Protein AF-A0A6A3N5E2-F1 (afdb_monomer)

Structure (mmCIF, N/CA/C/O backbone):
data_AF-A0A6A3N5E2-F1
#
_entry.id   AF-A0A6A3N5E2-F1
#
loop_
_atom_site.group_PDB
_atom_site.id
_atom_site.type_symbol
_atom_site.label_atom_id
_atom_site.label_alt_id
_atom_site.label_comp_id
_atom_site.label_asym_id
_atom_site.label_entity_id
_atom_site.label_seq_id
_atom_site.pdbx_PDB_ins_code
_atom_site.Cartn_x
_atom_site.Cartn_y
_atom_site.Cartn_z
_atom_site.occupancy
_atom_site.B_iso_or_equiv
_atom_site.auth_seq_id
_atom_site.auth_comp_id
_atom_site.auth_asym_id
_atom_site.auth_atom_id
_atom_site.pdbx_PDB_model_num
ATOM 1 N N . MET A 1 1 ? 0.941 -41.972 28.780 1.00 37.09 1 MET A N 1
ATOM 2 C CA . MET A 1 1 ? -0.050 -40.892 28.565 1.00 37.09 1 MET A CA 1
ATOM 3 C C . MET A 1 1 ? 0.710 -39.600 28.300 1.00 37.09 1 MET A C 1
ATOM 5 O O . MET A 1 1 ? 1.421 -39.147 29.183 1.00 37.09 1 MET A O 1
ATOM 9 N N . PHE A 1 2 ? 0.648 -39.063 27.079 1.00 35.72 2 PHE A N 1
ATOM 10 C CA . PHE A 1 2 ? 1.365 -37.841 26.693 1.00 35.72 2 PHE A CA 1
ATOM 11 C C . PHE A 1 2 ? 0.463 -36.618 26.887 1.00 35.72 2 PHE A C 1
ATOM 13 O O . PHE A 1 2 ? -0.486 -36.429 26.127 1.00 35.72 2 PHE A O 1
ATOM 20 N N . ALA A 1 3 ? 0.764 -35.776 27.876 1.00 36.03 3 ALA A N 1
ATOM 21 C CA . ALA A 1 3 ? 0.181 -34.442 27.979 1.00 36.03 3 ALA A CA 1
ATOM 22 C C . ALA A 1 3 ? 0.971 -33.495 27.062 1.00 36.03 3 ALA A C 1
ATOM 24 O O . ALA A 1 3 ? 2.150 -33.223 27.289 1.00 36.03 3 ALA A O 1
ATOM 25 N N . ARG A 1 4 ? 0.339 -33.037 25.976 1.00 37.91 4 ARG A N 1
ATOM 26 C CA . ARG A 1 4 ? 0.928 -32.075 25.037 1.00 37.91 4 ARG A CA 1
ATOM 27 C C . ARG A 1 4 ? 0.928 -30.698 25.697 1.00 37.91 4 ARG A C 1
ATOM 29 O O . ARG A 1 4 ? -0.132 -30.126 25.936 1.00 37.91 4 ARG A O 1
ATOM 36 N N . GLY A 1 5 ? 2.121 -30.189 25.993 1.00 33.31 5 GLY A N 1
ATOM 37 C CA . GLY A 1 5 ? 2.325 -28.829 26.477 1.00 33.31 5 GLY A CA 1
ATOM 38 C C . GLY A 1 5 ? 1.842 -27.813 25.445 1.00 33.31 5 GLY A C 1
ATOM 39 O O . GLY A 1 5 ? 2.301 -27.797 24.302 1.00 33.31 5 GLY A O 1
ATOM 40 N N . TRP A 1 6 ? 0.904 -26.968 25.856 1.00 37.22 6 TRP A N 1
ATOM 41 C CA . TRP A 1 6 ? 0.466 -25.815 25.088 1.00 37.22 6 TRP A CA 1
ATOM 42 C C . TRP A 1 6 ? 1.606 -24.797 25.088 1.00 37.22 6 TRP A C 1
ATOM 44 O O . TRP A 1 6 ? 1.889 -24.162 26.102 1.00 37.22 6 TRP A O 1
ATOM 54 N N . ARG A 1 7 ? 2.296 -24.656 23.953 1.00 40.28 7 ARG A N 1
ATOM 55 C CA . ARG A 1 7 ? 3.248 -23.562 23.749 1.00 40.28 7 ARG A CA 1
ATOM 56 C C . ARG A 1 7 ? 2.440 -22.259 23.708 1.00 40.28 7 ARG A C 1
ATOM 58 O O . ARG A 1 7 ? 1.750 -22.007 22.720 1.00 40.28 7 ARG A O 1
ATOM 65 N N . ARG A 1 8 ? 2.498 -21.447 24.773 1.00 35.75 8 ARG A N 1
ATOM 66 C CA . ARG A 1 8 ? 2.092 -20.032 24.708 1.00 35.75 8 ARG A CA 1
ATOM 67 C C . ARG A 1 8 ? 2.874 -19.398 23.560 1.00 35.75 8 ARG A C 1
ATOM 69 O O . ARG A 1 8 ? 4.101 -19.456 23.562 1.00 35.75 8 ARG A O 1
ATOM 76 N N . ARG A 1 9 ? 2.182 -18.833 22.568 1.00 40.19 9 ARG A N 1
ATOM 77 C CA . ARG A 1 9 ? 2.818 -17.896 21.638 1.00 40.19 9 ARG A CA 1
ATOM 78 C C . ARG A 1 9 ? 3.116 -16.640 22.444 1.00 40.19 9 ARG A C 1
ATOM 80 O O . ARG A 1 9 ? 2.189 -16.022 22.957 1.00 40.19 9 ARG A O 1
ATOM 87 N N . GLU A 1 10 ? 4.391 -16.321 22.607 1.00 36.03 10 GLU A N 1
ATOM 88 C CA . GLU A 1 10 ? 4.794 -15.029 23.148 1.00 36.03 10 GLU A CA 1
ATOM 89 C C . GLU A 1 10 ? 4.294 -13.925 22.201 1.00 36.03 10 GLU A C 1
ATOM 91 O O . GLU A 1 10 ? 4.397 -14.086 20.978 1.00 36.03 10 GLU A O 1
ATOM 96 N N . PRO A 1 11 ? 3.714 -12.832 22.721 1.00 39.38 11 PRO A N 1
ATOM 97 C CA . PRO A 1 11 ? 3.397 -11.678 21.896 1.00 39.38 11 PRO A CA 1
ATOM 98 C C . PRO A 1 11 ? 4.712 -11.125 21.339 1.00 39.38 11 PRO A C 1
ATOM 100 O O . PRO A 1 11 ? 5.620 -10.788 22.099 1.00 39.38 11 PRO A O 1
ATOM 103 N N . MET A 1 12 ? 4.837 -11.073 20.009 1.00 40.03 12 MET A N 1
ATOM 104 C CA . MET A 1 12 ? 5.962 -10.394 19.364 1.00 40.03 12 MET A CA 1
ATOM 105 C C . MET A 1 12 ? 6.005 -8.961 19.897 1.00 40.03 12 MET A C 1
ATOM 107 O O . MET A 1 12 ? 5.010 -8.244 19.799 1.00 40.03 12 MET A O 1
ATOM 111 N N . SER A 1 13 ? 7.130 -8.559 20.492 1.00 35.00 13 SER A N 1
ATOM 112 C CA . SER A 1 13 ? 7.309 -7.207 21.010 1.00 35.00 13 SER A CA 1
ATOM 113 C C . SER A 1 13 ? 7.249 -6.214 19.848 1.00 35.00 13 SER A C 1
ATOM 115 O O . SER A 1 13 ? 8.193 -6.039 19.076 1.00 35.00 13 SER A O 1
ATOM 117 N N . VAL A 1 14 ? 6.094 -5.573 19.687 1.00 43.16 14 VAL A N 1
ATOM 118 C CA . VAL A 1 14 ? 5.923 -4.458 18.759 1.00 43.16 14 VAL A CA 1
ATOM 119 C C . VAL A 1 14 ? 6.674 -3.262 19.337 1.00 43.16 14 VAL A C 1
ATOM 121 O O . VAL A 1 14 ? 6.208 -2.573 20.237 1.00 43.16 14 VAL A O 1
ATOM 124 N N . SER A 1 15 ? 7.905 -3.073 18.864 1.00 38.28 15 SER A N 1
ATOM 125 C CA . SER A 1 15 ? 8.710 -1.904 19.212 1.00 38.28 15 SER A CA 1
ATOM 126 C C . SER A 1 15 ? 8.098 -0.652 18.562 1.00 38.28 15 SER A C 1
ATOM 128 O O . SER A 1 15 ? 7.670 -0.737 17.406 1.00 38.28 15 SER A O 1
ATOM 130 N N . PRO A 1 16 ? 8.078 0.513 19.241 1.00 38.91 16 PRO A N 1
ATOM 131 C CA . PRO A 1 16 ? 7.655 1.772 18.630 1.00 38.91 16 PRO A CA 1
ATOM 132 C C . PRO A 1 16 ? 8.485 2.046 17.373 1.00 38.91 16 PRO A C 1
ATOM 134 O O . PRO A 1 16 ? 9.699 1.824 17.379 1.00 38.91 16 PRO A O 1
ATOM 137 N N . LEU A 1 17 ? 7.846 2.521 16.298 1.00 42.34 17 LEU A N 1
ATOM 138 C CA . LEU A 1 17 ? 8.505 2.857 15.033 1.00 42.34 17 LEU A CA 1
ATOM 139 C C . LEU A 1 17 ? 9.612 3.912 15.249 1.00 42.34 17 LEU A C 1
ATOM 141 O O . LEU A 1 17 ? 9.377 5.115 15.127 1.00 42.34 17 LEU A O 1
ATOM 145 N N . LYS A 1 18 ? 10.849 3.486 15.536 1.00 36.88 18 LYS A N 1
ATOM 146 C CA . LYS A 1 18 ? 12.022 4.367 15.511 1.00 36.88 18 LYS A CA 1
ATOM 147 C C . LYS A 1 18 ? 12.367 4.669 14.056 1.00 36.88 18 LYS A C 1
ATOM 149 O O . LYS A 1 18 ? 12.782 3.792 13.300 1.00 36.88 18 LYS A O 1
ATOM 154 N N . ARG A 1 19 ? 12.208 5.936 13.666 1.00 40.91 19 ARG A N 1
ATOM 155 C CA . ARG A 1 19 ? 12.695 6.484 12.393 1.00 40.91 19 ARG A CA 1
ATOM 156 C C . ARG A 1 19 ? 14.227 6.547 12.431 1.00 40.91 19 ARG A C 1
ATOM 158 O O . ARG A 1 19 ? 14.797 7.572 12.781 1.00 40.91 19 ARG A O 1
ATOM 165 N N . GLY A 1 20 ? 14.889 5.436 12.112 1.00 35.94 20 GLY A N 1
ATOM 166 C CA . GLY A 1 20 ? 16.321 5.411 11.818 1.00 35.94 20 GLY A CA 1
ATOM 167 C C . GLY A 1 20 ? 16.573 5.974 10.420 1.00 35.94 20 GLY A C 1
ATOM 168 O O . GLY A 1 20 ? 15.914 5.577 9.459 1.00 35.94 20 GLY A O 1
ATOM 169 N N . ALA A 1 21 ? 17.493 6.929 10.306 1.00 40.56 21 ALA A N 1
ATOM 170 C CA . ALA A 1 21 ? 17.875 7.545 9.042 1.00 40.56 21 ALA A CA 1
ATOM 171 C C . ALA A 1 21 ? 18.396 6.480 8.054 1.00 40.56 21 ALA A C 1
ATOM 173 O O . ALA A 1 21 ? 19.524 6.017 8.168 1.00 40.56 21 ALA A O 1
ATOM 174 N N . GLY A 1 22 ? 17.559 6.084 7.091 1.00 42.88 22 GLY A N 1
ATOM 175 C CA . GLY A 1 22 ? 17.950 5.276 5.929 1.00 42.88 22 GLY A CA 1
ATOM 176 C C . GLY A 1 22 ? 17.339 3.876 5.836 1.00 42.88 22 GLY A C 1
ATOM 177 O O . GLY A 1 22 ? 17.268 3.339 4.733 1.00 42.88 22 GLY A O 1
ATOM 178 N N . GLU A 1 23 ? 16.822 3.308 6.927 1.00 41.12 23 GLU A N 1
ATOM 179 C CA . GLU A 1 23 ? 16.248 1.958 6.929 1.00 41.12 23 GLU A CA 1
ATOM 180 C C . GLU A 1 23 ? 14.760 2.016 7.287 1.00 41.12 23 GLU A C 1
ATOM 182 O O . GLU A 1 23 ? 14.368 2.340 8.406 1.00 41.12 23 GLU A O 1
ATOM 187 N N . THR A 1 24 ? 13.889 1.747 6.312 1.00 50.41 24 THR A N 1
ATOM 188 C CA . THR A 1 24 ? 12.458 1.563 6.582 1.00 50.41 24 THR A CA 1
ATOM 189 C C . THR A 1 24 ? 12.270 0.331 7.456 1.00 50.41 24 THR A C 1
ATOM 191 O O . THR A 1 24 ? 12.362 -0.792 6.961 1.00 50.41 24 THR A O 1
ATOM 194 N N . VAL A 1 25 ? 12.021 0.551 8.747 1.00 53.78 25 VAL A N 1
ATOM 195 C CA . VAL A 1 25 ? 11.757 -0.503 9.728 1.00 53.78 25 VAL A CA 1
ATOM 196 C C . VAL A 1 25 ? 10.367 -1.081 9.460 1.00 53.78 25 VAL A C 1
ATOM 198 O O . VAL A 1 25 ? 9.350 -0.460 9.763 1.00 53.78 25 VAL A O 1
ATOM 201 N N . TYR A 1 26 ? 10.324 -2.263 8.851 1.00 63.19 26 TYR A N 1
ATOM 202 C CA . TYR A 1 26 ? 9.119 -3.090 8.799 1.00 63.19 26 TYR A CA 1
ATOM 203 C C . TYR A 1 26 ? 8.998 -3.840 10.121 1.00 63.19 26 TYR A C 1
ATOM 205 O O . TYR A 1 26 ? 9.983 -4.421 10.579 1.00 63.19 26 TYR A O 1
ATOM 213 N N . ILE A 1 27 ? 7.803 -3.880 10.710 1.00 66.44 27 ILE A N 1
ATOM 214 C CA . ILE A 1 27 ? 7.595 -4.604 11.974 1.00 66.44 27 ILE A CA 1
ATOM 215 C C . ILE A 1 27 ? 7.771 -6.109 11.747 1.00 66.44 27 ILE A C 1
ATOM 217 O O . ILE A 1 27 ? 8.334 -6.811 12.584 1.00 66.44 27 ILE A O 1
ATOM 221 N N . VAL A 1 28 ? 7.389 -6.593 10.560 1.00 68.00 28 VAL A N 1
ATOM 222 C CA . VAL A 1 28 ? 7.753 -7.925 10.068 1.00 68.00 28 VAL A CA 1
ATOM 223 C C . VAL A 1 28 ? 8.666 -7.777 8.849 1.00 68.00 28 VAL A C 1
ATOM 225 O O . VAL A 1 28 ? 8.162 -7.541 7.744 1.00 68.00 28 VAL A O 1
ATOM 228 N N . PRO A 1 29 ? 9.995 -7.962 8.999 1.00 65.19 29 PRO A N 1
ATOM 229 C CA . PRO A 1 29 ? 10.947 -7.827 7.904 1.00 65.19 29 PRO A CA 1
ATOM 230 C C . PRO A 1 29 ? 10.566 -8.707 6.703 1.00 65.19 29 PRO A C 1
ATOM 232 O O . PRO A 1 29 ? 10.529 -9.941 6.810 1.00 65.19 29 PRO A O 1
ATOM 235 N N . PRO A 1 30 ? 10.268 -8.119 5.533 1.00 73.31 30 PRO A N 1
ATOM 236 C CA . PRO A 1 30 ? 9.962 -8.899 4.353 1.00 73.31 30 PRO A CA 1
ATOM 237 C C . PRO A 1 30 ? 11.255 -9.509 3.796 1.00 73.31 30 PRO A C 1
ATOM 239 O O . PRO A 1 30 ? 12.169 -8.806 3.370 1.00 73.31 30 PRO A O 1
ATOM 242 N N . LYS A 1 31 ? 11.340 -10.845 3.756 1.00 81.50 31 LYS A N 1
ATOM 243 C CA . LYS A 1 31 ? 12.477 -11.556 3.149 1.00 81.50 31 LYS A CA 1
ATOM 244 C C . LYS A 1 31 ? 12.453 -11.390 1.623 1.00 81.50 31 LYS A C 1
ATOM 246 O O . LYS A 1 31 ? 11.943 -12.264 0.926 1.00 81.50 31 LYS A O 1
ATOM 251 N N . ARG A 1 32 ? 13.005 -10.285 1.096 1.00 86.50 32 ARG A N 1
ATOM 252 C CA . ARG A 1 32 ? 13.026 -9.967 -0.354 1.00 86.50 32 ARG A CA 1
ATOM 253 C C . ARG A 1 32 ? 13.584 -11.112 -1.204 1.00 86.50 32 ARG A C 1
ATOM 255 O O . ARG A 1 32 ? 13.049 -11.397 -2.267 1.00 86.50 32 ARG A O 1
ATOM 262 N N . ALA A 1 33 ? 14.602 -11.811 -0.697 1.00 85.69 33 ALA A N 1
ATOM 263 C CA . ALA A 1 33 ? 15.240 -12.951 -1.362 1.00 85.69 33 ALA A CA 1
ATOM 264 C C . ALA A 1 33 ? 14.290 -14.126 -1.663 1.00 85.69 33 ALA A C 1
ATOM 266 O O . ALA A 1 33 ? 14.606 -14.961 -2.502 1.00 85.69 33 ALA A O 1
ATOM 267 N N . LYS A 1 34 ? 13.128 -14.196 -1.000 1.00 88.38 34 LYS A N 1
ATOM 268 C CA . LYS A 1 34 ? 12.105 -15.211 -1.270 1.00 88.38 34 LYS A CA 1
ATOM 269 C C . LYS A 1 34 ? 11.413 -15.007 -2.622 1.00 88.38 34 LYS A C 1
ATOM 271 O O . LYS A 1 34 ? 10.889 -15.966 -3.180 1.00 88.38 34 LYS A O 1
ATOM 276 N N . TYR A 1 35 ? 11.363 -13.774 -3.119 1.00 90.50 35 TYR A N 1
ATOM 277 C CA . TYR A 1 35 ? 10.634 -13.442 -4.337 1.00 90.50 35 TYR A CA 1
ATOM 278 C C . TYR A 1 35 ? 11.593 -13.389 -5.527 1.00 90.50 35 TYR A C 1
ATOM 280 O O . TYR A 1 35 ? 12.686 -12.824 -5.396 1.00 90.50 35 TYR A O 1
ATOM 288 N N . PRO A 1 36 ? 11.211 -13.966 -6.679 1.00 89.88 36 PRO A N 1
ATOM 289 C CA . PRO A 1 36 ? 12.049 -13.943 -7.865 1.00 89.88 36 PRO A CA 1
ATOM 290 C C . PRO A 1 36 ? 12.203 -12.512 -8.382 1.00 89.88 36 PRO A C 1
ATOM 292 O O . PRO A 1 36 ? 11.260 -11.721 -8.363 1.00 89.88 36 PRO A O 1
ATOM 295 N N . ARG A 1 37 ? 13.399 -12.194 -8.877 1.00 92.56 37 ARG A N 1
ATOM 296 C CA . ARG A 1 37 ? 13.632 -10.994 -9.679 1.00 92.56 37 ARG A CA 1
ATOM 297 C C . ARG A 1 37 ? 13.344 -11.345 -11.131 1.00 92.56 37 ARG A C 1
ATOM 299 O O . ARG A 1 37 ? 14.108 -12.100 -11.728 1.00 92.56 37 ARG A O 1
ATOM 306 N N . ALA A 1 38 ? 12.220 -10.874 -11.655 1.00 92.00 38 ALA A N 1
ATOM 307 C CA . ALA A 1 38 ? 11.699 -11.291 -12.956 1.00 92.00 38 ALA A CA 1
ATOM 308 C C . ALA A 1 38 ? 11.894 -10.241 -14.061 1.00 92.00 38 ALA A C 1
ATOM 310 O O . ALA A 1 38 ? 11.668 -10.546 -15.229 1.00 92.00 38 ALA A O 1
ATOM 311 N N . PHE A 1 39 ? 12.334 -9.029 -13.716 1.00 92.62 39 PHE A N 1
ATOM 312 C CA . PHE A 1 39 ? 12.380 -7.903 -14.645 1.00 92.62 39 PHE A CA 1
ATOM 313 C C . PHE A 1 39 ? 13.822 -7.506 -14.928 1.00 92.62 39 PHE A C 1
ATOM 315 O O . PHE A 1 39 ? 14.538 -7.088 -14.022 1.00 92.62 39 PHE A O 1
ATOM 322 N N . LYS A 1 40 ? 14.258 -7.643 -16.180 1.00 93.50 40 LYS A N 1
ATOM 323 C CA . LYS A 1 40 ? 15.579 -7.182 -16.611 1.00 93.50 40 LYS A CA 1
ATOM 324 C C . LYS A 1 40 ? 15.502 -5.698 -16.961 1.00 93.50 40 LYS A C 1
ATOM 326 O O . LYS A 1 40 ? 14.673 -5.317 -17.783 1.00 93.50 40 LYS A O 1
ATOM 331 N N . TRP A 1 41 ? 16.348 -4.886 -16.342 1.00 93.25 41 TRP A N 1
ATOM 332 C CA . TRP A 1 41 ? 16.481 -3.464 -16.663 1.00 93.25 41 TRP A CA 1
ATOM 333 C C . TRP A 1 41 ? 17.682 -3.218 -17.594 1.00 93.25 41 TRP A C 1
ATOM 335 O O . TRP A 1 41 ? 18.438 -4.139 -17.921 1.00 93.25 41 TRP A O 1
ATOM 345 N N . ASP A 1 42 ? 17.870 -1.964 -18.014 1.00 91.31 42 ASP A N 1
ATOM 346 C CA . ASP A 1 42 ? 18.968 -1.548 -18.905 1.00 91.31 42 ASP A CA 1
ATOM 347 C C . ASP A 1 42 ? 20.359 -1.684 -18.259 1.00 91.31 42 ASP A C 1
ATOM 349 O O . ASP A 1 42 ? 21.368 -1.775 -18.954 1.00 91.31 42 ASP A O 1
ATOM 353 N N . ASP A 1 43 ? 20.418 -1.755 -16.927 1.00 89.94 43 ASP A N 1
ATOM 354 C CA . ASP A 1 43 ? 21.633 -2.023 -16.148 1.00 89.94 43 ASP A CA 1
ATOM 355 C C . ASP A 1 43 ? 22.079 -3.502 -16.204 1.00 89.94 43 ASP A C 1
ATOM 357 O O . ASP A 1 43 ? 23.078 -3.873 -15.592 1.00 89.94 43 ASP A O 1
ATOM 361 N N . ASN A 1 44 ? 21.357 -4.352 -16.950 1.00 85.81 44 ASN A N 1
ATOM 362 C CA . ASN A 1 44 ? 21.512 -5.810 -17.002 1.00 85.81 44 ASN A CA 1
ATOM 363 C C . ASN A 1 44 ? 21.340 -6.525 -15.649 1.00 85.81 44 ASN A C 1
ATOM 365 O O . ASN A 1 44 ? 21.651 -7.714 -15.540 1.00 85.81 44 ASN A O 1
ATOM 369 N N . ILE A 1 45 ? 20.803 -5.844 -14.637 1.00 90.50 45 ILE A N 1
ATOM 370 C CA . ILE A 1 45 ? 20.462 -6.418 -13.340 1.00 90.50 45 ILE A CA 1
ATOM 371 C C . ILE A 1 45 ? 18.993 -6.860 -13.376 1.00 90.50 45 ILE A C 1
ATOM 373 O O . ILE A 1 45 ? 18.140 -6.274 -14.045 1.00 90.50 45 ILE A O 1
ATOM 377 N N . MET A 1 46 ? 18.698 -7.954 -12.674 1.00 93.56 46 MET A N 1
ATOM 378 C CA . MET A 1 46 ? 17.328 -8.420 -12.474 1.00 93.56 46 MET A CA 1
ATOM 379 C C . MET A 1 46 ? 16.715 -7.703 -11.267 1.00 93.56 46 MET A C 1
ATOM 381 O O . MET A 1 46 ? 17.310 -7.683 -10.189 1.00 93.56 46 MET A O 1
ATOM 385 N N . HIS A 1 47 ? 15.493 -7.205 -11.416 1.00 93.75 47 HIS A N 1
ATOM 386 C CA . HIS A 1 47 ? 14.730 -6.475 -10.401 1.00 93.75 47 HIS A CA 1
ATOM 387 C C . HIS A 1 47 ? 13.413 -7.187 -10.068 1.00 93.75 47 HIS A C 1
ATOM 389 O O . HIS A 1 47 ? 12.951 -8.065 -10.807 1.00 93.75 47 HIS A O 1
ATOM 395 N N . HIS A 1 48 ? 12.822 -6.856 -8.916 1.00 94.75 48 HIS A N 1
ATOM 396 C CA . HIS A 1 48 ? 11.546 -7.426 -8.462 1.00 94.75 48 HIS A CA 1
ATOM 397 C C . HIS A 1 48 ? 10.336 -6.793 -9.150 1.00 94.75 48 HIS A C 1
ATOM 399 O O . HIS A 1 48 ? 9.297 -7.443 -9.237 1.00 94.75 48 HIS A O 1
ATOM 405 N N . PHE A 1 49 ? 10.484 -5.567 -9.650 1.00 95.06 49 PHE A N 1
ATOM 406 C CA . PHE A 1 49 ? 9.449 -4.797 -10.339 1.00 95.06 49 PHE A CA 1
ATOM 407 C C . PHE A 1 49 ? 9.963 -4.277 -11.693 1.00 95.06 49 PHE A C 1
ATOM 409 O O . PHE A 1 49 ? 11.179 -4.128 -11.873 1.00 95.06 49 PHE A O 1
ATOM 416 N N . PRO A 1 50 ? 9.068 -4.021 -12.664 1.00 94.06 50 PRO A N 1
ATOM 417 C CA . PRO A 1 50 ? 9.456 -3.435 -13.940 1.00 94.06 50 PRO A CA 1
ATOM 418 C C . PRO A 1 50 ? 9.936 -1.991 -13.766 1.00 94.06 50 PRO A C 1
ATOM 420 O O . PRO A 1 50 ? 9.622 -1.325 -12.781 1.00 94.06 50 PRO A O 1
ATOM 423 N N . LYS A 1 51 ? 10.723 -1.516 -14.732 1.00 92.12 51 LYS A N 1
ATOM 424 C CA . LYS A 1 51 ? 11.387 -0.207 -14.677 1.00 92.12 51 LYS A CA 1
ATOM 425 C C . LYS A 1 51 ? 10.390 0.959 -14.634 1.00 92.12 51 LYS A C 1
ATOM 427 O O . LYS A 1 51 ? 10.585 1.928 -13.910 1.00 92.12 51 LYS A O 1
ATOM 432 N N . ASP A 1 52 ? 9.293 0.820 -15.364 1.00 91.38 52 ASP A N 1
ATOM 433 C CA . ASP A 1 52 ? 8.179 1.760 -15.471 1.00 91.38 52 ASP A CA 1
ATOM 434 C C . ASP A 1 52 ? 7.079 1.513 -14.422 1.00 91.38 52 ASP A C 1
ATOM 436 O O . ASP A 1 52 ? 5.950 1.981 -14.567 1.00 91.38 52 ASP A O 1
ATOM 440 N N . PHE A 1 53 ? 7.381 0.780 -13.343 1.00 93.88 53 PHE A N 1
ATOM 441 C CA . PHE A 1 53 ? 6.392 0.472 -12.319 1.00 93.88 53 PHE A CA 1
ATOM 442 C C . PHE A 1 53 ? 5.831 1.738 -11.655 1.00 93.88 53 PHE A C 1
ATOM 444 O O . PHE A 1 53 ? 6.545 2.546 -11.052 1.00 93.88 53 PHE A O 1
ATOM 451 N N . THR A 1 54 ? 4.504 1.856 -11.677 1.00 92.06 54 THR A N 1
ATOM 452 C CA . THR A 1 54 ? 3.764 2.906 -10.975 1.00 92.06 54 THR A CA 1
ATOM 453 C C . THR A 1 54 ? 2.899 2.324 -9.871 1.00 92.06 54 THR A C 1
ATOM 455 O O . THR A 1 54 ? 2.235 1.305 -10.057 1.00 92.06 54 THR A O 1
ATOM 458 N N . LEU A 1 55 ? 2.841 3.013 -8.731 1.00 93.50 55 LEU A N 1
ATOM 459 C CA . LEU A 1 55 ? 1.958 2.628 -7.635 1.00 93.50 55 LEU A CA 1
ATOM 460 C C . LEU A 1 55 ? 0.489 2.906 -7.996 1.00 93.50 55 LEU A C 1
ATOM 462 O O . LEU A 1 55 ? 0.145 4.069 -8.232 1.00 93.50 55 LEU A O 1
ATOM 466 N N . PRO A 1 56 ? -0.394 1.890 -7.983 1.00 94.50 56 PRO A N 1
ATOM 467 C CA . PRO A 1 56 ? -1.797 2.094 -8.303 1.00 94.50 56 PRO A CA 1
ATOM 468 C C . PRO A 1 56 ? -2.494 2.924 -7.218 1.00 94.50 56 PRO A C 1
ATOM 470 O O . PRO A 1 56 ? -2.274 2.750 -6.017 1.00 94.50 56 PRO A O 1
ATOM 473 N N . VAL A 1 57 ? -3.384 3.823 -7.637 1.00 94.50 57 VAL A N 1
ATOM 474 C CA . VAL A 1 57 ? -4.316 4.506 -6.733 1.00 94.50 57 VAL A CA 1
ATOM 475 C C . VAL A 1 57 ? -5.627 3.730 -6.752 1.00 94.50 57 VAL A C 1
ATOM 477 O O . VAL A 1 57 ? -6.425 3.857 -7.674 1.00 94.50 57 VAL A O 1
ATOM 480 N N . CYS A 1 58 ? -5.822 2.890 -5.742 1.00 94.94 58 CYS A N 1
ATOM 481 C CA . CYS A 1 58 ? -6.980 2.012 -5.590 1.00 94.94 58 CYS A CA 1
ATOM 482 C C . CYS A 1 58 ? -7.539 2.088 -4.160 1.00 94.94 58 CYS A C 1
ATOM 484 O O . CYS A 1 58 ? -7.043 2.857 -3.326 1.00 94.94 58 CYS A O 1
ATOM 486 N N . THR A 1 59 ? -8.591 1.312 -3.885 1.00 95.56 59 THR A N 1
ATOM 487 C CA . THR A 1 59 ? -9.167 1.195 -2.540 1.00 95.56 59 THR A CA 1
ATOM 488 C C . THR A 1 59 ? -8.148 0.638 -1.550 1.00 95.56 59 THR A C 1
ATOM 490 O O . THR A 1 59 ? -7.209 -0.071 -1.929 1.00 95.56 59 THR A O 1
ATOM 493 N N . LEU A 1 60 ? -8.340 0.936 -0.267 1.00 94.94 60 LEU A N 1
ATOM 494 C CA . LEU A 1 60 ? -7.488 0.432 0.799 1.00 94.94 60 LEU A CA 1
ATOM 495 C C . LEU A 1 60 ? -7.464 -1.095 0.825 1.00 94.94 60 LEU A C 1
ATOM 497 O O . LEU A 1 60 ? -6.386 -1.667 0.937 1.00 94.94 60 LEU A O 1
ATOM 501 N N . SER A 1 61 ? -8.623 -1.742 0.676 1.00 95.75 61 SER A N 1
ATOM 502 C CA . SER A 1 61 ? -8.726 -3.204 0.623 1.00 95.75 61 SER A CA 1
ATOM 503 C C . SER A 1 61 ? -7.851 -3.809 -0.475 1.00 95.75 61 SER A C 1
ATOM 505 O O . SER A 1 61 ? -7.075 -4.730 -0.221 1.00 95.75 61 SER A O 1
ATOM 507 N N . THR A 1 62 ? -7.917 -3.238 -1.680 1.00 96.75 62 THR A N 1
ATOM 508 C CA . THR A 1 62 ? -7.125 -3.681 -2.832 1.00 96.75 62 THR A CA 1
ATOM 509 C C . THR A 1 62 ? -5.638 -3.460 -2.581 1.00 96.75 62 THR A C 1
ATOM 511 O O . THR A 1 62 ? -4.829 -4.364 -2.776 1.00 96.75 62 THR A O 1
ATOM 514 N N . MET A 1 63 ? -5.263 -2.267 -2.110 1.00 97.44 63 MET A N 1
ATOM 515 C CA . MET A 1 63 ? -3.861 -1.954 -1.851 1.00 97.44 63 MET A CA 1
ATOM 516 C C . MET A 1 63 ? -3.285 -2.803 -0.713 1.00 97.44 63 MET A C 1
ATOM 518 O O . MET A 1 63 ? -2.134 -3.214 -0.794 1.00 97.44 63 MET A O 1
ATOM 522 N N . TRP A 1 64 ? -4.070 -3.108 0.321 1.00 97.25 64 TRP A N 1
ATOM 523 C CA . TRP A 1 64 ? -3.654 -3.999 1.400 1.00 97.25 64 TRP A CA 1
ATOM 524 C C . TRP A 1 64 ? -3.395 -5.418 0.888 1.00 97.25 64 TRP A C 1
ATOM 526 O O . TRP A 1 64 ? -2.356 -5.999 1.198 1.00 97.25 64 TRP A O 1
ATOM 536 N N . ALA A 1 65 ? -4.270 -5.947 0.028 1.00 97.31 65 ALA A N 1
ATOM 537 C CA . ALA A 1 65 ? -4.033 -7.229 -0.629 1.00 97.31 65 ALA A CA 1
ATOM 538 C C . ALA A 1 65 ? -2.732 -7.204 -1.454 1.00 97.31 65 ALA A C 1
ATOM 540 O O . ALA A 1 65 ? -1.884 -8.077 -1.281 1.00 97.31 65 ALA A O 1
ATOM 541 N N . TYR A 1 66 ? -2.496 -6.168 -2.267 1.00 97.31 66 TYR A N 1
ATOM 542 C CA . TYR A 1 66 ? -1.227 -6.020 -2.997 1.00 97.31 66 TYR A CA 1
ATOM 543 C C . TYR A 1 66 ? -0.018 -5.879 -2.072 1.00 97.31 66 TYR A C 1
ATOM 545 O O . TYR A 1 66 ? 1.056 -6.414 -2.353 1.00 97.31 66 TYR A O 1
ATOM 553 N N . TRP A 1 67 ? -0.182 -5.199 -0.941 1.00 96.31 67 TRP A N 1
ATOM 554 C CA . TRP A 1 67 ? 0.866 -4.994 0.046 1.00 96.31 67 TRP A CA 1
ATOM 555 C C . TRP A 1 67 ? 1.374 -6.309 0.637 1.00 96.31 67 TRP A C 1
ATOM 557 O O . TRP A 1 67 ? 2.591 -6.513 0.696 1.00 96.31 67 TRP A O 1
ATOM 567 N N . VAL A 1 68 ? 0.463 -7.209 1.030 1.00 95.56 68 VAL A N 1
ATOM 568 C CA . VAL A 1 68 ? 0.820 -8.469 1.700 1.00 95.56 68 VAL A CA 1
ATOM 569 C C . VAL A 1 68 ? 0.931 -9.683 0.767 1.00 95.56 68 VAL A C 1
ATOM 571 O O . VAL A 1 68 ? 1.776 -10.547 1.022 1.00 95.56 68 VAL A O 1
ATOM 574 N N . CYS A 1 69 ? 0.147 -9.739 -0.313 1.00 94.81 69 CYS A N 1
ATOM 575 C CA . CYS A 1 69 ? 0.065 -10.874 -1.245 1.00 94.81 69 CYS A CA 1
ATOM 576 C C . CYS A 1 69 ? 0.777 -10.618 -2.582 1.00 94.81 69 CYS A C 1
ATOM 578 O O . CYS A 1 69 ? 1.274 -11.563 -3.191 1.00 94.81 69 CYS A O 1
ATOM 580 N N . GLY A 1 70 ? 0.867 -9.361 -3.017 1.00 95.06 70 GLY A N 1
ATOM 581 C CA . GLY A 1 70 ? 1.294 -9.002 -4.372 1.00 95.06 70 GLY A CA 1
ATOM 582 C C . GLY A 1 70 ? 0.133 -8.998 -5.363 1.00 95.06 70 GLY A C 1
ATOM 583 O O . GLY A 1 70 ? -1.028 -9.131 -4.975 1.00 95.06 70 GLY A O 1
ATOM 584 N N . ASP A 1 71 ? 0.453 -8.834 -6.643 1.00 94.44 71 ASP A N 1
ATOM 585 C CA . ASP A 1 71 ? -0.522 -8.864 -7.735 1.00 94.44 71 ASP A CA 1
ATOM 586 C C . ASP A 1 71 ? -0.367 -10.179 -8.517 1.00 94.44 71 ASP A C 1
ATOM 588 O O . ASP A 1 71 ? 0.636 -10.356 -9.216 1.00 94.44 71 ASP A O 1
ATOM 592 N N . PRO A 1 72 ? -1.325 -11.120 -8.426 1.00 87.25 72 PRO A N 1
ATOM 593 C CA . PRO A 1 72 ? -1.229 -12.396 -9.126 1.00 87.25 72 PRO A CA 1
ATOM 594 C C . PRO A 1 72 ? -1.399 -12.266 -10.645 1.00 87.25 72 PRO A C 1
ATOM 596 O O . PRO A 1 72 ? -0.863 -13.095 -11.380 1.00 87.25 72 PRO A O 1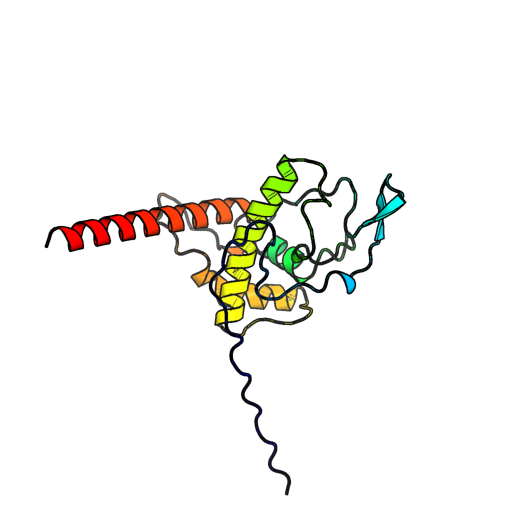
ATOM 599 N N . ILE A 1 73 ? -2.116 -11.243 -11.124 1.00 89.00 73 ILE A N 1
ATOM 600 C CA . ILE A 1 73 ? -2.383 -11.029 -12.551 1.00 89.00 73 ILE A CA 1
ATOM 601 C C . ILE A 1 73 ? -1.124 -10.472 -13.211 1.00 89.00 73 ILE A C 1
ATOM 603 O O . ILE A 1 73 ? -0.623 -11.047 -14.177 1.00 89.00 73 ILE A O 1
ATOM 607 N N . ALA A 1 74 ? -0.568 -9.400 -12.641 1.00 89.44 74 ALA A N 1
ATOM 608 C CA . ALA A 1 74 ? 0.681 -8.806 -13.116 1.00 89.44 74 ALA A CA 1
ATOM 609 C C . ALA A 1 74 ? 1.934 -9.597 -12.686 1.00 89.44 74 ALA A C 1
ATOM 611 O O . ALA A 1 74 ? 3.048 -9.282 -13.103 1.00 89.44 74 ALA A O 1
ATOM 612 N N . LYS A 1 75 ? 1.756 -10.641 -11.863 1.00 90.44 75 LYS A N 1
ATOM 613 C CA . LYS A 1 75 ? 2.818 -11.457 -11.250 1.00 90.44 75 LYS A CA 1
ATOM 614 C C . LYS A 1 75 ? 3.818 -10.626 -10.442 1.00 90.44 75 LYS A C 1
ATOM 616 O O . LYS A 1 75 ? 5.003 -10.958 -10.379 1.00 90.44 75 LYS A O 1
ATOM 621 N N . TYR A 1 76 ? 3.344 -9.559 -9.804 1.00 94.62 76 TYR A N 1
ATOM 622 C CA . TYR A 1 76 ? 4.171 -8.752 -8.919 1.00 94.62 76 TYR A CA 1
ATOM 623 C C . TYR A 1 76 ? 4.233 -9.361 -7.519 1.00 94.62 76 TYR A C 1
ATOM 625 O O . TYR A 1 76 ? 3.217 -9.828 -6.998 1.00 94.62 76 TYR A O 1
ATOM 633 N N . PRO A 1 77 ? 5.410 -9.336 -6.873 1.00 94.94 77 PRO A N 1
ATOM 634 C CA . PRO A 1 77 ? 5.530 -9.749 -5.484 1.00 94.94 77 PRO A CA 1
ATOM 635 C C . PRO A 1 77 ? 4.810 -8.756 -4.553 1.00 94.94 77 PRO A C 1
ATOM 637 O O . PRO A 1 77 ? 4.431 -7.666 -4.984 1.00 94.94 77 PRO A O 1
ATOM 640 N N . PRO A 1 78 ? 4.640 -9.089 -3.260 1.00 95.50 78 PRO A N 1
ATOM 641 C CA . PRO A 1 78 ? 4.047 -8.186 -2.275 1.00 95.50 78 PRO A CA 1
ATOM 642 C C . PRO A 1 78 ? 4.685 -6.797 -2.281 1.00 95.50 78 PRO A C 1
ATOM 644 O O . PRO A 1 78 ? 5.904 -6.672 -2.160 1.00 95.50 78 PRO A O 1
ATOM 647 N N . PHE A 1 79 ? 3.883 -5.735 -2.358 1.00 95.31 79 PHE A N 1
ATOM 648 C CA . PHE A 1 79 ? 4.416 -4.373 -2.508 1.00 95.31 79 PHE A CA 1
ATOM 649 C C . PHE A 1 79 ? 5.234 -3.926 -1.290 1.00 95.31 79 PHE A C 1
ATOM 651 O O . PHE A 1 79 ? 6.078 -3.040 -1.408 1.00 95.31 79 PHE A O 1
ATOM 658 N N . ARG A 1 80 ? 5.092 -4.600 -0.142 1.00 93.31 80 ARG A N 1
ATOM 659 C CA . ARG A 1 80 ? 5.961 -4.401 1.025 1.00 93.31 80 ARG A CA 1
ATOM 660 C C . ARG A 1 80 ? 7.446 -4.682 0.775 1.00 93.31 80 ARG A C 1
ATOM 662 O O . ARG A 1 80 ? 8.275 -4.253 1.569 1.00 93.31 80 ARG A O 1
ATOM 669 N N . ILE A 1 81 ? 7.803 -5.395 -0.301 1.00 92.81 81 ILE A N 1
ATOM 670 C CA . ILE A 1 81 ? 9.206 -5.626 -0.687 1.00 92.81 81 ILE A CA 1
ATOM 671 C C . ILE A 1 81 ? 9.763 -4.573 -1.659 1.00 92.81 81 ILE A C 1
ATOM 673 O O . ILE A 1 81 ? 10.965 -4.604 -1.935 1.00 92.81 81 ILE A O 1
ATOM 677 N N . LEU A 1 82 ? 8.914 -3.685 -2.188 1.00 93.12 82 LEU A N 1
ATOM 678 C CA . LEU A 1 82 ? 9.297 -2.633 -3.130 1.00 93.12 82 LEU A CA 1
ATOM 679 C C . LEU A 1 82 ? 10.222 -1.629 -2.443 1.00 93.12 82 LEU A C 1
ATOM 681 O O . LEU A 1 82 ? 9.962 -1.219 -1.308 1.00 93.12 82 LEU A O 1
ATOM 685 N N . ILE A 1 83 ? 11.287 -1.207 -3.124 1.00 90.94 83 ILE A N 1
ATOM 686 C CA . ILE A 1 83 ? 12.259 -0.230 -2.611 1.00 90.94 83 ILE A CA 1
ATOM 687 C C . ILE A 1 83 ? 12.357 1.004 -3.511 1.00 90.94 83 ILE A C 1
ATOM 689 O O . ILE A 1 83 ? 12.066 0.947 -4.696 1.00 90.94 83 ILE A O 1
ATOM 693 N N . ALA A 1 84 ? 12.791 2.136 -2.950 1.00 89.88 84 ALA A N 1
ATOM 694 C CA . ALA A 1 84 ? 12.886 3.392 -3.697 1.00 89.88 84 ALA A CA 1
ATOM 695 C C . ALA A 1 84 ? 13.820 3.341 -4.929 1.00 89.88 84 ALA A C 1
ATOM 697 O O . ALA A 1 84 ? 13.492 4.012 -5.903 1.00 89.88 84 ALA A O 1
ATOM 698 N N . PRO A 1 85 ? 14.934 2.576 -4.937 1.00 89.69 85 PRO A N 1
ATOM 699 C CA . PRO A 1 85 ? 15.737 2.371 -6.146 1.00 89.69 85 PRO A CA 1
ATOM 700 C C . PRO A 1 85 ? 15.011 1.644 -7.283 1.00 89.69 85 PRO A C 1
ATOM 702 O O . PRO A 1 85 ? 15.393 1.821 -8.430 1.00 89.69 85 PRO A O 1
ATOM 705 N N . GLU A 1 86 ? 13.959 0.873 -6.985 1.00 89.00 86 GLU A N 1
ATOM 706 C CA . GLU A 1 86 ? 13.132 0.196 -7.998 1.00 89.00 86 GLU A CA 1
ATOM 707 C C . GLU A 1 86 ? 12.078 1.129 -8.626 1.00 89.00 86 GLU A C 1
ATOM 709 O O . GLU A 1 86 ? 11.197 0.685 -9.351 1.00 89.00 86 GLU A O 1
ATOM 714 N N . LEU A 1 87 ? 12.146 2.429 -8.330 1.00 90.06 87 LEU A N 1
ATOM 715 C CA . LEU A 1 87 ? 11.272 3.459 -8.876 1.00 90.06 87 LEU A CA 1
ATOM 716 C C . LEU A 1 87 ? 12.144 4.522 -9.542 1.00 90.06 87 LEU A C 1
ATOM 718 O O . LEU A 1 87 ? 13.047 5.057 -8.901 1.00 90.06 87 LEU A O 1
ATOM 722 N N . GLU A 1 88 ? 11.870 4.889 -10.790 1.00 87.62 88 GLU A N 1
ATOM 723 C CA . GLU A 1 88 ? 12.622 5.972 -11.439 1.00 87.62 88 GLU A CA 1
ATOM 724 C C . GLU A 1 88 ? 12.128 7.345 -10.971 1.00 87.62 88 GLU A C 1
ATOM 726 O O . GLU A 1 88 ? 12.895 8.172 -10.461 1.00 87.62 88 GLU A O 1
ATOM 731 N N . GLU A 1 89 ? 10.817 7.566 -11.060 1.00 89.69 89 GLU A N 1
ATOM 732 C CA . GLU A 1 89 ? 10.218 8.872 -10.822 1.00 89.69 89 GLU A CA 1
ATOM 733 C C . GLU A 1 89 ? 10.249 9.299 -9.347 1.00 89.69 89 GLU A C 1
ATOM 735 O O . GLU A 1 89 ? 9.768 8.612 -8.439 1.00 89.69 89 GLU A O 1
ATOM 740 N N . ALA A 1 90 ? 10.698 10.534 -9.101 1.00 88.31 90 ALA A N 1
ATOM 741 C CA . ALA A 1 90 ? 10.668 11.149 -7.772 1.00 88.31 90 ALA A CA 1
ATOM 742 C C . ALA A 1 90 ? 9.243 11.268 -7.195 1.00 88.31 90 ALA A C 1
ATOM 744 O O . ALA A 1 90 ? 9.047 11.256 -5.976 1.00 88.31 90 ALA A O 1
ATOM 745 N N . LYS A 1 91 ? 8.224 11.392 -8.055 1.00 89.88 91 LYS A N 1
ATOM 746 C CA . LYS A 1 91 ? 6.812 11.379 -7.647 1.00 89.88 91 LYS A CA 1
ATOM 747 C C . LYS A 1 91 ? 6.427 10.016 -7.068 1.00 89.88 91 LYS A C 1
ATOM 749 O O . 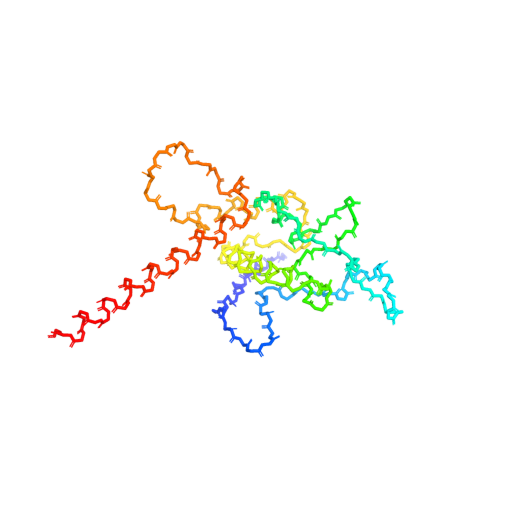LYS A 1 91 ? 5.899 9.965 -5.958 1.00 89.88 91 LYS A O 1
ATOM 754 N N . THR A 1 92 ? 6.761 8.932 -7.758 1.00 90.25 92 THR A N 1
ATOM 755 C CA . THR A 1 92 ? 6.449 7.562 -7.329 1.00 90.25 92 THR A CA 1
ATOM 756 C C . THR A 1 92 ? 7.222 7.179 -6.068 1.00 90.25 92 THR A C 1
ATOM 758 O O . THR A 1 92 ? 6.647 6.579 -5.163 1.00 90.25 92 THR A O 1
ATOM 761 N N . LYS A 1 93 ? 8.475 7.636 -5.913 1.00 91.62 93 LYS A N 1
ATOM 762 C CA . LYS A 1 93 ? 9.238 7.498 -4.652 1.00 91.62 93 LYS A CA 1
ATOM 763 C C . LYS A 1 93 ? 8.533 8.162 -3.466 1.00 91.62 93 LYS A C 1
ATOM 765 O O . LYS A 1 93 ? 8.409 7.558 -2.402 1.00 91.62 93 LYS A O 1
ATOM 770 N N . ARG A 1 94 ? 8.019 9.386 -3.642 1.00 90.75 94 ARG A N 1
ATOM 771 C CA . ARG A 1 94 ? 7.224 10.076 -2.605 1.00 90.75 94 ARG A CA 1
ATOM 772 C C . ARG A 1 94 ? 5.921 9.335 -2.301 1.00 90.75 94 ARG A C 1
ATOM 774 O O . ARG A 1 94 ? 5.543 9.230 -1.134 1.00 90.75 94 ARG A O 1
ATOM 781 N N . MET A 1 95 ? 5.260 8.798 -3.327 1.00 93.31 95 MET A N 1
ATOM 782 C CA . MET A 1 95 ? 4.071 7.959 -3.153 1.00 93.31 95 MET A CA 1
ATOM 783 C C . MET A 1 95 ? 4.383 6.677 -2.378 1.00 93.31 95 MET A C 1
ATOM 785 O O . MET A 1 95 ? 3.592 6.316 -1.515 1.00 93.31 95 MET A O 1
ATOM 789 N N . LEU A 1 96 ? 5.539 6.041 -2.596 1.00 93.69 96 LEU A N 1
ATOM 790 C CA . LEU A 1 96 ? 5.967 4.869 -1.825 1.00 93.69 96 LEU A CA 1
ATOM 791 C C . LEU A 1 96 ? 6.125 5.198 -0.339 1.00 93.69 96 LEU A C 1
ATOM 793 O O . LEU A 1 96 ? 5.677 4.430 0.508 1.00 93.69 96 LEU A O 1
ATOM 797 N N . SER A 1 97 ? 6.712 6.349 -0.007 1.00 91.25 97 SER A N 1
ATOM 798 C CA . SER A 1 97 ? 6.813 6.797 1.387 1.00 91.25 97 SER A CA 1
ATOM 799 C C . SER A 1 97 ? 5.437 7.019 2.025 1.00 91.25 97 SER A C 1
ATOM 801 O O . SER A 1 97 ? 5.223 6.640 3.174 1.00 91.25 97 SER A O 1
ATOM 803 N N . ALA A 1 98 ? 4.486 7.603 1.287 1.00 92.38 98 ALA A N 1
ATOM 804 C CA . ALA A 1 98 ? 3.110 7.776 1.757 1.00 92.38 98 ALA A CA 1
ATOM 805 C C . ALA A 1 98 ? 2.373 6.435 1.913 1.00 92.38 98 ALA A C 1
ATOM 807 O O . ALA A 1 98 ? 1.685 6.223 2.907 1.00 92.38 98 ALA A O 1
ATOM 808 N N . LEU A 1 99 ? 2.560 5.517 0.965 1.00 95.00 99 LEU A N 1
ATOM 809 C CA . LEU A 1 99 ? 1.993 4.176 1.018 1.00 95.00 99 LEU A CA 1
ATOM 810 C C . LEU A 1 99 ? 2.516 3.410 2.236 1.00 95.00 99 LEU A C 1
ATOM 812 O O . LEU A 1 99 ? 1.725 2.890 3.016 1.00 95.00 99 LEU A O 1
ATOM 816 N N . ARG A 1 100 ? 3.838 3.405 2.448 1.00 93.69 100 ARG A N 1
ATOM 817 C CA . ARG A 1 100 ? 4.474 2.777 3.615 1.00 93.69 100 ARG A CA 1
ATOM 818 C C . ARG A 1 100 ? 3.920 3.304 4.925 1.00 93.69 100 ARG A C 1
ATOM 820 O O . ARG A 1 100 ? 3.660 2.515 5.819 1.00 93.69 100 ARG A O 1
ATOM 827 N N . PHE A 1 101 ? 3.719 4.615 5.030 1.00 91.06 101 PHE A N 1
ATOM 828 C CA . PHE A 1 101 ? 3.139 5.216 6.227 1.00 91.06 101 PHE A CA 1
ATOM 829 C C . PHE A 1 101 ? 1.773 4.605 6.575 1.00 91.06 101 PHE A C 1
ATOM 831 O O . PHE A 1 101 ? 1.559 4.218 7.717 1.00 91.06 101 PHE A O 1
ATOM 838 N N . VAL A 1 102 ? 0.877 4.467 5.592 1.00 92.88 102 VAL A N 1
ATOM 839 C CA . VAL A 1 102 ? -0.451 3.868 5.812 1.00 92.88 102 VAL A CA 1
ATOM 840 C C . VAL A 1 102 ? -0.349 2.374 6.097 1.00 92.88 102 VAL A C 1
ATOM 842 O O . VAL A 1 102 ? -0.958 1.877 7.036 1.00 92.88 102 VAL A O 1
ATOM 845 N N . MET A 1 103 ? 0.419 1.646 5.291 1.00 94.81 103 MET A N 1
ATOM 846 C CA . MET A 1 103 ? 0.458 0.189 5.381 1.00 94.81 103 MET A CA 1
ATOM 847 C C . MET A 1 103 ? 1.134 -0.282 6.670 1.00 94.81 103 MET A C 1
ATOM 849 O O . MET A 1 103 ? 0.635 -1.205 7.300 1.00 94.81 103 MET A O 1
ATOM 853 N N . LEU A 1 104 ? 2.206 0.382 7.117 1.00 92.31 104 LEU A N 1
ATOM 854 C CA . LEU A 1 104 ? 2.872 0.053 8.382 1.00 92.31 104 LEU A CA 1
ATOM 855 C C . LEU A 1 104 ? 1.994 0.356 9.599 1.00 92.31 104 LEU A C 1
ATOM 857 O O . LEU A 1 104 ? 2.040 -0.389 10.573 1.00 92.31 104 LEU A O 1
ATOM 861 N N . GLU A 1 105 ? 1.163 1.398 9.549 1.00 90.69 105 GLU A N 1
ATOM 862 C CA . GLU A 1 105 ? 0.168 1.663 10.595 1.00 90.69 105 GLU A CA 1
ATOM 863 C C . GLU A 1 105 ? -0.819 0.488 10.724 1.00 90.69 105 GLU A C 1
ATOM 865 O O . GLU A 1 105 ? -1.104 0.024 11.828 1.00 90.69 105 GLU A O 1
ATOM 870 N N . ILE A 1 106 ? -1.280 -0.055 9.592 1.00 93.38 106 ILE A N 1
ATOM 871 C CA . ILE A 1 106 ? -2.154 -1.237 9.562 1.00 93.38 106 ILE A CA 1
ATOM 872 C C . ILE A 1 106 ? -1.397 -2.478 10.052 1.00 93.38 106 ILE A C 1
ATOM 874 O O . ILE A 1 106 ? -1.908 -3.179 10.922 1.00 93.38 106 ILE A O 1
ATOM 878 N N . GLU A 1 107 ? -0.170 -2.730 9.571 1.00 94.00 107 GLU A N 1
ATOM 879 C CA . GLU A 1 107 ? 0.668 -3.839 10.057 1.00 94.00 107 GLU A CA 1
ATOM 880 C C . GLU A 1 107 ? 0.819 -3.798 11.583 1.00 94.00 107 GLU A C 1
ATOM 882 O O . GLU A 1 107 ? 0.635 -4.820 12.242 1.00 94.00 107 GLU A O 1
ATOM 887 N N . THR A 1 108 ? 1.087 -2.615 12.147 1.00 91.19 108 THR A N 1
ATOM 888 C CA . THR A 1 108 ? 1.237 -2.404 13.597 1.00 91.19 108 THR A CA 1
ATOM 889 C C . THR A 1 108 ? 0.014 -2.896 14.355 1.00 91.19 108 THR A C 1
ATOM 891 O O . THR A 1 108 ? 0.132 -3.666 15.307 1.00 91.19 108 THR A O 1
ATOM 894 N N . ARG A 1 109 ? -1.174 -2.484 13.907 1.00 91.50 109 ARG A N 1
ATOM 895 C CA . ARG A 1 109 ? -2.449 -2.819 14.550 1.00 91.50 109 ARG A CA 1
ATOM 896 C C . ARG A 1 109 ? -2.764 -4.302 14.422 1.00 91.50 109 AR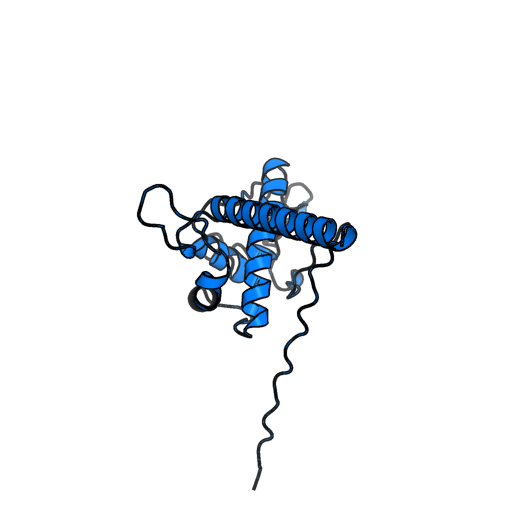G A C 1
ATOM 898 O O . ARG A 1 109 ? -3.152 -4.926 15.404 1.00 91.50 109 ARG A O 1
ATOM 905 N N . VAL A 1 110 ? -2.530 -4.883 13.244 1.00 93.88 110 VAL A N 1
ATOM 906 C CA . VAL A 1 110 ? -2.757 -6.316 12.991 1.00 93.88 110 VAL A CA 1
ATOM 907 C C . VAL A 1 110 ? -1.846 -7.172 13.871 1.00 93.88 110 VAL A C 1
ATOM 909 O O . VAL A 1 110 ? -2.267 -8.207 14.392 1.00 93.88 110 VAL A O 1
ATOM 912 N N . LEU A 1 111 ? -0.600 -6.738 14.065 1.00 91.75 111 LEU A N 1
ATOM 913 C CA . LEU A 1 111 ? 0.362 -7.413 14.932 1.00 91.75 111 LEU A CA 1
ATOM 914 C C . LEU A 1 111 ? 0.005 -7.270 16.409 1.00 91.75 111 LEU A C 1
ATOM 916 O O . LEU A 1 111 ? 0.087 -8.260 17.132 1.00 91.75 111 LEU A O 1
ATOM 920 N N . ALA A 1 112 ? -0.443 -6.088 16.838 1.00 90.00 112 ALA A N 1
ATOM 921 C CA . ALA A 1 112 ? -0.849 -5.834 18.219 1.00 90.00 112 ALA A CA 1
ATOM 922 C C . ALA A 1 112 ? -1.982 -6.768 18.680 1.00 90.00 112 ALA A C 1
ATOM 924 O O . ALA A 1 112 ? -1.968 -7.235 19.816 1.00 90.00 112 ALA A O 1
ATOM 925 N N . ILE A 1 113 ? -2.921 -7.102 17.789 1.00 92.81 113 ILE A N 1
ATOM 926 C CA . ILE A 1 113 ? -4.014 -8.046 18.080 1.00 92.81 113 ILE A CA 1
ATOM 927 C C . ILE A 1 113 ? -3.664 -9.513 17.768 1.00 92.81 113 ILE A C 1
ATOM 929 O O . ILE A 1 113 ? -4.498 -10.400 17.932 1.00 92.81 113 ILE A O 1
ATOM 933 N N . GLY A 1 114 ? -2.449 -9.793 17.282 1.00 91.69 114 GLY A N 1
ATOM 934 C CA . GLY A 1 114 ? -2.000 -11.148 16.948 1.00 91.69 114 GLY A CA 1
ATOM 935 C C . GLY A 1 114 ? -2.669 -11.774 15.717 1.00 91.69 114 GLY A C 1
ATOM 936 O O . GLY A 1 114 ? -2.576 -12.987 15.533 1.00 91.69 114 GLY A O 1
ATOM 937 N N . ALA A 1 115 ? -3.312 -10.976 14.858 1.00 93.75 115 ALA A N 1
ATOM 938 C CA . ALA A 1 115 ? -4.029 -11.449 13.668 1.00 93.75 115 ALA A CA 1
ATOM 939 C C . ALA A 1 115 ? -3.121 -11.647 12.437 1.00 93.75 115 ALA A C 1
ATOM 941 O O . ALA A 1 115 ? -3.600 -11.971 11.352 1.00 93.75 115 ALA A O 1
ATOM 942 N N . TRP A 1 116 ? -1.806 -11.449 12.577 1.00 94.12 116 TRP A N 1
ATOM 943 C CA . TRP A 1 116 ? -0.874 -11.532 11.456 1.00 94.12 116 TRP A CA 1
ATOM 944 C C . TRP A 1 116 ? -0.728 -12.950 10.887 1.00 94.12 116 TRP A C 1
ATOM 946 O O . TRP A 1 116 ? -0.348 -13.885 11.597 1.00 94.12 116 TRP A O 1
ATOM 956 N N . VAL A 1 117 ? -0.935 -13.088 9.573 1.00 92.12 117 VAL A N 1
ATOM 957 C CA . VAL A 1 117 ? -0.753 -14.341 8.828 1.00 92.12 117 VAL A CA 1
ATOM 958 C C . VAL A 1 117 ? 0.500 -14.264 7.953 1.00 92.12 117 VAL A C 1
ATOM 960 O O . VAL A 1 117 ? 0.716 -13.313 7.205 1.00 92.12 117 VAL A O 1
ATOM 963 N N . ASN A 1 118 ? 1.341 -15.299 8.021 1.00 89.31 118 ASN A N 1
ATOM 964 C CA . ASN A 1 118 ? 2.511 -15.424 7.153 1.00 89.31 118 ASN A CA 1
ATOM 965 C C . ASN A 1 118 ? 2.117 -16.033 5.803 1.00 89.31 118 ASN A C 1
ATOM 967 O O . ASN A 1 118 ? 1.510 -17.097 5.770 1.00 89.31 118 ASN A O 1
ATOM 971 N N . ASN A 1 119 ? 2.547 -15.405 4.704 1.00 86.94 119 ASN A N 1
ATOM 972 C CA . ASN A 1 119 ? 2.169 -15.758 3.327 1.00 86.94 119 ASN A CA 1
ATOM 973 C C . ASN A 1 119 ? 0.640 -15.761 3.112 1.00 86.94 119 ASN A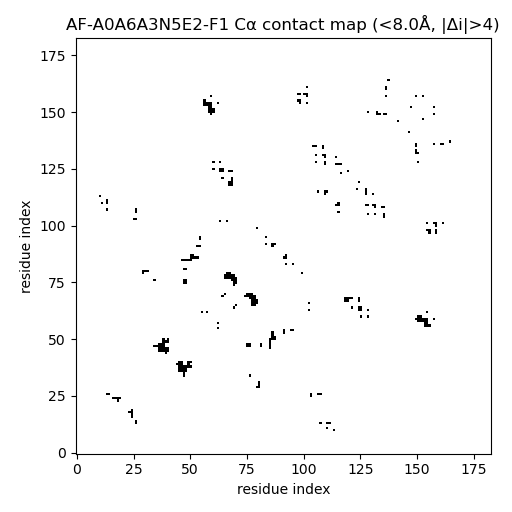 C 1
ATOM 975 O O . ASN A 1 119 ? 0.089 -16.799 2.744 1.00 86.94 119 ASN A O 1
ATOM 979 N N . PRO A 1 120 ? -0.041 -14.631 3.366 1.00 92.81 120 PRO A N 1
ATOM 980 C CA . PRO A 1 120 ? -1.495 -14.584 3.318 1.00 92.81 120 PRO A CA 1
ATOM 981 C C . PRO A 1 120 ? -2.023 -14.813 1.901 1.00 92.81 120 PRO A C 1
ATOM 983 O O . PRO A 1 120 ? -1.407 -14.395 0.915 1.00 92.81 120 PRO A O 1
ATOM 986 N N . THR A 1 121 ? -3.192 -15.438 1.814 1.00 94.31 121 THR A N 1
ATOM 987 C CA . THR A 1 121 ? -4.052 -15.369 0.627 1.00 94.31 121 THR A CA 1
ATOM 988 C C . THR A 1 121 ? -4.799 -14.026 0.589 1.00 94.31 121 THR A C 1
ATOM 990 O O . THR A 1 121 ? -4.855 -13.331 1.608 1.00 94.31 121 THR A O 1
ATOM 993 N N . PRO A 1 122 ? -5.414 -13.634 -0.544 1.00 94.12 122 PRO A N 1
ATOM 994 C CA . PRO A 1 122 ? -6.247 -12.429 -0.593 1.00 94.12 122 PRO A CA 1
ATOM 995 C C . PRO A 1 122 ? -7.385 -12.429 0.442 1.00 94.12 122 PRO A C 1
ATOM 997 O O . PRO A 1 122 ? -7.719 -11.383 0.995 1.00 94.12 122 PRO A O 1
ATOM 1000 N N . GLU A 1 123 ? -7.944 -13.600 0.758 1.00 95.69 123 GLU A N 1
ATOM 1001 C CA . GLU A 1 123 ? -8.966 -13.749 1.801 1.00 95.69 123 GLU A CA 1
ATOM 1002 C C . GLU A 1 123 ? -8.398 -13.510 3.205 1.00 95.69 123 GLU A C 1
ATOM 1004 O O . GLU A 1 123 ? -9.034 -12.852 4.029 1.00 95.69 123 GLU A O 1
ATOM 1009 N N . ASP A 1 124 ? -7.188 -14.003 3.483 1.00 96.38 124 ASP A N 1
ATOM 1010 C CA . ASP A 1 124 ? -6.506 -13.739 4.755 1.00 96.38 124 ASP A CA 1
ATOM 1011 C C . ASP A 1 124 ? -6.181 -12.252 4.903 1.00 96.38 124 ASP A C 1
ATOM 1013 O O . ASP A 1 124 ? -6.374 -11.683 5.975 1.00 96.38 124 ASP A O 1
ATOM 1017 N N . ALA A 1 125 ? -5.748 -11.598 3.820 1.00 96.56 125 ALA A N 1
ATOM 1018 C CA . ALA A 1 125 ? -5.501 -10.160 3.808 1.00 96.56 125 ALA A CA 1
ATOM 1019 C C . ALA A 1 125 ? -6.773 -9.371 4.158 1.00 96.56 125 ALA A C 1
ATOM 1021 O O . ALA A 1 125 ? -6.717 -8.459 4.986 1.00 96.56 125 ALA A O 1
ATOM 1022 N N . ALA A 1 126 ? -7.920 -9.751 3.584 1.00 96.12 126 ALA A N 1
ATOM 1023 C CA . ALA A 1 126 ? -9.207 -9.142 3.905 1.00 96.12 126 ALA A CA 1
ATOM 1024 C C . ALA A 1 126 ? -9.570 -9.324 5.388 1.00 96.12 126 ALA A C 1
ATOM 1026 O O . ALA A 1 126 ? -9.929 -8.350 6.043 1.00 96.12 126 ALA A O 1
ATOM 1027 N N . LYS A 1 127 ? -9.392 -10.529 5.948 1.00 96.81 127 LYS A N 1
ATOM 1028 C CA . LYS A 1 127 ? -9.625 -10.800 7.381 1.00 96.81 127 LYS A CA 1
ATOM 1029 C C . LYS A 1 127 ? -8.694 -9.995 8.291 1.00 96.81 127 LYS A C 1
ATOM 1031 O O . LYS A 1 127 ? -9.139 -9.484 9.314 1.00 96.81 127 LYS A O 1
ATOM 1036 N N . MET A 1 128 ? -7.418 -9.859 7.920 1.00 96.38 128 MET A N 1
ATOM 1037 C CA . MET A 1 128 ? -6.447 -9.041 8.657 1.00 96.38 128 MET A CA 1
ATOM 1038 C C . MET A 1 128 ? -6.880 -7.573 8.701 1.00 96.38 128 MET A C 1
ATOM 1040 O O . MET A 1 128 ? -6.817 -6.961 9.762 1.00 96.38 128 MET A O 1
ATOM 1044 N N . LEU A 1 129 ? -7.335 -7.019 7.571 1.00 95.31 129 LEU A N 1
ATOM 1045 C CA . LEU A 1 129 ? -7.815 -5.637 7.507 1.00 95.31 129 LEU A CA 1
ATOM 1046 C C . LEU A 1 129 ? -9.119 -5.452 8.288 1.0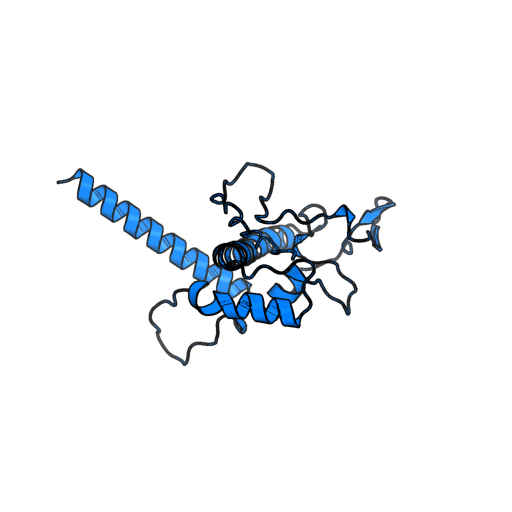0 95.31 129 LEU A C 1
ATOM 1048 O O . LEU A 1 129 ? -9.239 -4.496 9.050 1.00 95.31 129 LEU A O 1
ATOM 1052 N N . GLU A 1 130 ? -10.065 -6.377 8.130 1.00 93.88 130 GLU A N 1
ATOM 1053 C CA . GLU A 1 130 ? -11.349 -6.366 8.832 1.00 93.88 130 GLU A CA 1
ATOM 1054 C C . GLU A 1 130 ? -11.157 -6.302 10.350 1.00 93.88 130 GLU A C 1
ATOM 1056 O O . GLU A 1 130 ? -11.805 -5.509 11.024 1.00 93.88 130 GLU A O 1
ATOM 1061 N N . ALA A 1 131 ? -10.193 -7.058 10.881 1.00 93.94 131 ALA A N 1
ATOM 1062 C CA . ALA A 1 131 ? -9.905 -7.100 12.311 1.00 93.94 131 ALA A CA 1
ATOM 1063 C C . ALA A 1 131 ? -9.391 -5.768 12.894 1.00 93.94 131 ALA A C 1
ATOM 1065 O O . ALA A 1 131 ? -9.397 -5.597 14.112 1.00 93.94 131 ALA A O 1
ATOM 1066 N N . VAL A 1 132 ? -8.924 -4.834 12.058 1.00 93.00 132 VAL A N 1
ATOM 1067 C CA . VAL A 1 132 ? -8.338 -3.562 12.516 1.00 93.00 132 VAL A CA 1
ATOM 1068 C C . VAL A 1 132 ? -9.025 -2.321 11.963 1.00 93.00 132 VAL A C 1
ATOM 1070 O O . VAL A 1 132 ? -8.681 -1.221 12.403 1.00 93.00 132 VAL A O 1
ATOM 1073 N N . LYS A 1 133 ? -9.972 -2.455 11.027 1.00 88.06 133 LYS A N 1
ATOM 1074 C CA . LYS A 1 133 ? -10.529 -1.325 10.264 1.00 88.06 133 LYS A CA 1
ATOM 1075 C C . LYS A 1 133 ? -11.124 -0.224 11.141 1.00 88.06 133 LYS A C 1
ATOM 1077 O O . LYS A 1 133 ? -10.882 0.950 10.868 1.00 88.06 133 LYS A O 1
ATOM 1082 N N . ASP A 1 134 ? -11.788 -0.600 12.233 1.00 85.44 134 ASP A N 1
ATOM 1083 C CA . ASP A 1 134 ? -12.409 0.343 13.170 1.00 85.44 134 ASP A CA 1
ATOM 1084 C C . ASP A 1 134 ? -11.369 1.146 13.958 1.00 85.44 134 ASP A C 1
ATOM 1086 O O . ASP A 1 134 ? -11.624 2.267 14.387 1.00 85.44 134 ASP A O 1
ATOM 1090 N N . SER A 1 135 ? -10.162 0.599 14.111 1.00 84.12 135 SER A N 1
ATOM 1091 C CA . SER A 1 135 ? -9.068 1.277 14.799 1.00 84.12 135 SER A CA 1
ATOM 1092 C C . SER A 1 135 ? -8.277 2.202 13.863 1.00 84.12 135 SER A C 1
ATOM 1094 O O . SER A 1 135 ? -7.797 3.244 14.306 1.00 84.12 135 SER A O 1
ATOM 1096 N N . VAL A 1 136 ? -8.111 1.833 12.584 1.00 80.31 136 VAL A N 1
ATOM 1097 C CA . VAL A 1 136 ? -7.173 2.473 11.635 1.00 80.31 136 VAL A CA 1
ATOM 1098 C C . VAL A 1 136 ? -7.490 3.951 11.380 1.00 80.31 136 VAL A C 1
ATOM 1100 O O . VAL A 1 136 ? -6.575 4.720 11.087 1.00 80.31 136 VAL A O 1
ATOM 1103 N N . ALA A 1 137 ? -8.749 4.370 11.520 1.00 67.44 137 ALA A N 1
ATOM 1104 C CA . ALA A 1 137 ? -9.123 5.777 11.433 1.00 67.44 137 ALA A CA 1
ATOM 1105 C C . ALA A 1 137 ? -10.255 6.128 12.408 1.00 67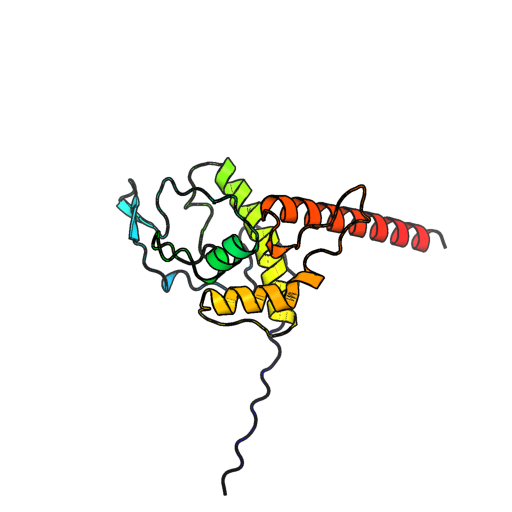.44 137 ALA A C 1
ATOM 1107 O O . ALA A 1 137 ? -11.416 5.791 12.182 1.00 67.44 137 ALA A O 1
ATOM 1108 N N . VAL A 1 138 ? -9.920 6.908 13.439 1.00 61.41 138 VAL A N 1
ATOM 1109 C CA . VAL A 1 138 ? -10.887 7.544 14.346 1.00 61.41 138 VAL A CA 1
ATOM 1110 C C . VAL A 1 138 ? -11.514 8.738 13.618 1.00 61.41 138 VAL A C 1
ATOM 1112 O O . VAL A 1 138 ? -10.978 9.841 13.629 1.00 61.41 138 VAL A O 1
ATOM 1115 N N . ARG A 1 139 ? -12.577 8.492 12.846 1.00 58.78 139 ARG A N 1
ATOM 1116 C CA . ARG A 1 139 ? -13.275 9.484 11.996 1.00 58.78 139 ARG A CA 1
ATOM 1117 C C . ARG A 1 139 ? -13.351 10.893 12.638 1.00 58.78 139 ARG A C 1
ATOM 1119 O O . ARG A 1 139 ? -13.766 10.984 13.789 1.00 58.78 139 ARG A O 1
ATOM 1126 N N . PRO A 1 140 ? -13.072 11.992 11.907 1.00 50.97 140 PRO A N 1
ATOM 1127 C CA . PRO A 1 140 ? -13.496 13.322 12.343 1.00 50.97 140 PRO A CA 1
ATOM 1128 C C . PRO A 1 140 ? -15.034 13.451 12.291 1.00 50.97 140 PRO A C 1
ATOM 1130 O O . PRO A 1 140 ? -15.671 12.782 11.466 1.00 50.97 140 PRO A O 1
ATOM 1133 N N . PRO A 1 141 ? -15.646 14.321 13.118 1.00 41.91 141 PRO A N 1
ATOM 1134 C CA . PRO A 1 141 ? -17.086 14.571 13.103 1.00 41.91 141 PRO A CA 1
ATOM 1135 C C . PRO A 1 141 ? -17.537 15.080 11.726 1.00 41.91 141 PRO A C 1
ATOM 1137 O O . PRO A 1 141 ? -16.967 16.009 11.153 1.00 41.91 141 PRO A O 1
ATOM 1140 N N . ALA A 1 142 ? -18.558 14.429 11.169 1.00 49.97 142 ALA A N 1
ATOM 1141 C CA . ALA A 1 142 ? -19.016 14.641 9.803 1.00 49.97 142 ALA A CA 1
ATOM 1142 C C . ALA A 1 142 ? -19.565 16.060 9.573 1.00 49.97 142 ALA A C 1
ATOM 1144 O O . ALA A 1 142 ? -20.470 16.515 10.271 1.00 49.97 142 ALA A O 1
ATOM 1145 N N . LYS A 1 143 ? -19.135 16.704 8.483 1.00 47.91 143 LYS A N 1
ATOM 1146 C CA . LYS A 1 143 ? -20.005 17.621 7.739 1.00 47.91 143 LYS A CA 1
ATOM 1147 C C . LYS A 1 143 ? -20.390 16.947 6.423 1.00 47.91 143 LYS A C 1
ATOM 1149 O O . LYS A 1 143 ? -19.571 16.853 5.519 1.00 47.91 143 LYS A O 1
ATOM 1154 N N . ARG A 1 144 ? -21.669 16.552 6.347 1.00 41.22 144 ARG A N 1
ATOM 11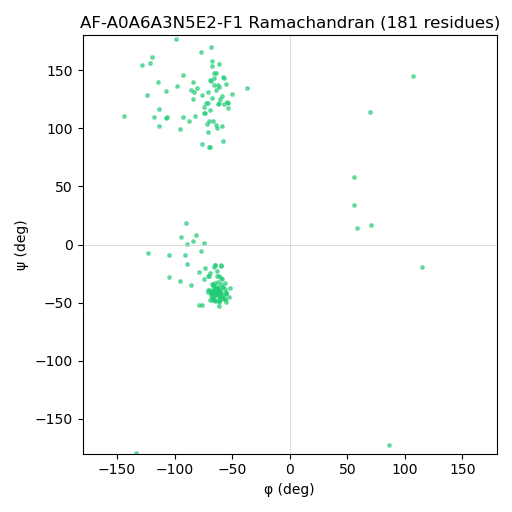55 C CA . ARG A 1 144 ? -22.427 16.091 5.166 1.00 41.22 144 ARG A CA 1
ATOM 1156 C C . ARG A 1 144 ? -22.030 14.725 4.576 1.00 41.22 144 ARG A C 1
ATOM 1158 O O . ARG A 1 144 ? -20.999 14.588 3.933 1.00 41.22 144 ARG A O 1
ATOM 1165 N N . GLY A 1 145 ? -22.960 13.774 4.673 1.00 53.69 145 GLY A N 1
ATOM 1166 C CA . GLY A 1 145 ? -22.964 12.535 3.890 1.00 53.69 145 GLY A CA 1
ATOM 1167 C C . GLY A 1 145 ? -22.594 11.288 4.687 1.00 53.69 145 GLY A C 1
ATOM 1168 O O . GLY A 1 145 ? -21.784 11.334 5.610 1.00 53.69 145 GLY A O 1
ATOM 1169 N N . GLU A 1 146 ? -23.233 10.179 4.326 1.00 58.53 146 GLU A N 1
ATOM 1170 C CA . GLU A 1 146 ? -22.981 8.842 4.858 1.00 58.53 146 GLU A CA 1
ATOM 1171 C C . GLU A 1 146 ? -21.503 8.473 4.641 1.00 58.53 146 GLU A C 1
ATOM 1173 O O . GLU A 1 146 ? -20.980 8.535 3.527 1.00 58.53 146 GLU A O 1
ATOM 1178 N N . LEU A 1 147 ? -20.788 8.184 5.730 1.00 65.56 147 LEU A N 1
ATOM 1179 C CA . LEU A 1 147 ? -19.343 7.974 5.695 1.00 65.56 147 LEU A CA 1
ATOM 1180 C C . LEU A 1 147 ? -19.024 6.626 5.043 1.00 65.56 147 LEU A C 1
ATOM 1182 O O . LEU A 1 147 ? -19.425 5.582 5.562 1.00 65.56 147 LEU A O 1
ATOM 1186 N N . GLN A 1 148 ? -18.239 6.647 3.962 1.00 68.56 148 GLN A N 1
ATOM 1187 C CA . GLN A 1 148 ? -17.749 5.421 3.333 1.00 68.56 148 GLN A CA 1
ATOM 1188 C C . GLN A 1 148 ? -16.951 4.561 4.339 1.00 68.56 148 GLN A C 1
ATOM 1190 O O . GLN A 1 148 ? -16.235 5.109 5.191 1.00 68.56 148 GLN A O 1
ATOM 1195 N N . PRO A 1 149 ? -17.054 3.222 4.259 1.00 83.12 149 PRO A N 1
ATOM 1196 C CA . PRO A 1 149 ? -16.188 2.314 5.005 1.00 83.12 149 PRO A CA 1
ATOM 1197 C C . PRO A 1 149 ? -14.706 2.567 4.689 1.00 83.12 149 PRO A C 1
ATOM 1199 O O . PRO A 1 149 ? -14.350 2.878 3.549 1.00 83.12 149 PRO A O 1
ATOM 1202 N N . VAL A 1 150 ? -13.831 2.434 5.691 1.00 85.50 150 VAL A N 1
ATOM 1203 C CA . VAL A 1 150 ? -12.391 2.755 5.585 1.00 85.50 150 VAL A CA 1
ATOM 1204 C C . VAL A 1 150 ? -11.711 1.931 4.487 1.00 85.50 150 VAL A C 1
ATOM 1206 O O . VAL A 1 150 ? -10.870 2.435 3.747 1.00 85.50 150 VAL A O 1
ATOM 1209 N N . GLU A 1 151 ? -12.130 0.682 4.329 1.00 86.56 151 GLU A N 1
ATOM 1210 C CA . GLU A 1 151 ? -11.677 -0.268 3.320 1.00 86.56 151 GLU A CA 1
ATOM 1211 C C . GLU A 1 151 ? -11.986 0.165 1.874 1.00 86.56 151 GLU A C 1
ATOM 1213 O O . GLU A 1 151 ? -11.248 -0.201 0.953 1.00 86.56 151 GLU A O 1
ATOM 1218 N N . GLN A 1 152 ? -13.038 0.968 1.668 1.00 88.88 152 GLN A N 1
ATOM 1219 C CA . GLN A 1 152 ? -13.452 1.481 0.356 1.00 88.88 152 GLN A CA 1
ATOM 1220 C C . GLN A 1 152 ? -12.785 2.814 0.004 1.00 88.88 152 GLN A C 1
ATOM 1222 O O . GLN A 1 152 ? -12.741 3.190 -1.169 1.00 88.88 152 GLN A O 1
ATOM 1227 N N . LEU A 1 153 ? -12.221 3.518 0.990 1.00 90.19 153 LEU A N 1
ATOM 1228 C CA . LEU A 1 153 ? -11.474 4.745 0.740 1.00 90.19 153 LEU A CA 1
ATOM 1229 C C . LEU A 1 153 ? -10.225 4.452 -0.089 1.00 90.19 153 LEU A C 1
ATOM 1231 O O . LEU A 1 153 ? -9.571 3.420 0.063 1.00 90.19 153 LEU A O 1
ATOM 1235 N N . GLN A 1 154 ? -9.834 5.404 -0.934 1.00 93.25 154 GLN A N 1
ATOM 1236 C CA . GLN A 1 154 ? -8.511 5.358 -1.546 1.00 93.25 154 GLN A CA 1
ATOM 1237 C C . GLN A 1 154 ? -7.435 5.439 -0.460 1.00 93.25 154 GLN A C 1
ATOM 1239 O O . GLN A 1 154 ? -7.516 6.274 0.447 1.00 93.25 154 GLN A O 1
ATOM 1244 N N . TRP A 1 155 ? -6.384 4.625 -0.581 1.00 94.06 155 TRP A N 1
ATOM 1245 C CA . TRP A 1 155 ? -5.294 4.609 0.403 1.00 94.06 155 TRP A CA 1
ATOM 1246 C C . TRP A 1 155 ? -4.614 5.985 0.552 1.00 94.06 155 TRP A C 1
ATOM 1248 O O . TRP A 1 155 ? -4.147 6.346 1.633 1.00 94.06 155 TRP A O 1
ATOM 1258 N N . THR A 1 156 ? -4.594 6.794 -0.512 1.00 93.44 156 THR A N 1
ATOM 1259 C CA . THR A 1 156 ? -4.075 8.172 -0.511 1.00 93.44 156 THR A CA 1
ATOM 1260 C C . THR A 1 156 ? -4.923 9.110 0.347 1.00 93.44 156 THR A C 1
ATOM 1262 O O . THR A 1 156 ? -4.374 9.940 1.074 1.00 93.44 156 THR A O 1
ATOM 1265 N N . SER A 1 157 ? -6.250 8.976 0.295 1.00 89.94 157 SER A N 1
ATOM 1266 C CA . SER A 1 157 ? -7.182 9.723 1.143 1.00 89.94 157 SER A CA 1
ATOM 1267 C C . SER A 1 157 ? -7.009 9.334 2.605 1.00 89.94 157 SER A C 1
ATOM 1269 O O . SER A 1 157 ? -6.874 10.214 3.453 1.00 89.94 157 SER A O 1
ATOM 1271 N N . LEU A 1 158 ? -6.894 8.034 2.893 1.00 88.31 158 LEU A N 1
ATOM 1272 C CA . LEU A 1 158 ? -6.612 7.559 4.246 1.00 88.31 158 LEU A CA 1
ATOM 1273 C C . LEU A 1 158 ? -5.276 8.099 4.779 1.00 88.31 158 LEU A C 1
ATOM 1275 O O . LEU A 1 158 ? -5.206 8.544 5.921 1.00 88.31 158 LEU A O 1
ATOM 1279 N N . CYS A 1 159 ? -4.234 8.156 3.942 1.00 90.25 159 CYS A N 1
ATOM 1280 C CA . CYS A 1 159 ? -2.957 8.767 4.319 1.00 90.25 159 CYS A CA 1
ATOM 1281 C C . CYS A 1 159 ? -3.120 10.216 4.797 1.00 90.25 159 CYS A C 1
ATOM 1283 O O . CYS A 1 159 ? -2.446 10.625 5.742 1.00 90.25 159 CYS A O 1
ATOM 1285 N N . ARG A 1 160 ? -3.979 11.006 4.140 1.00 89.69 160 ARG A N 1
ATOM 1286 C CA . ARG A 1 160 ? -4.251 12.396 4.537 1.00 89.69 160 ARG A CA 1
ATOM 1287 C C . ARG A 1 160 ? -5.005 12.456 5.863 1.00 89.69 160 ARG A C 1
ATOM 1289 O O . ARG A 1 160 ? -4.638 13.263 6.707 1.00 89.69 160 ARG A O 1
ATOM 1296 N N . ILE A 1 161 ? -5.991 11.579 6.053 1.00 87.00 161 ILE A N 1
ATOM 1297 C CA . ILE A 1 161 ? -6.788 11.493 7.285 1.00 87.00 161 ILE A CA 1
ATOM 1298 C C . ILE A 1 161 ? -5.897 11.161 8.488 1.00 87.00 161 ILE A C 1
ATOM 1300 O O . ILE A 1 161 ? -5.882 11.921 9.451 1.00 87.00 161 ILE A O 1
ATOM 1304 N N . ILE A 1 162 ? -5.089 10.096 8.403 1.00 86.06 162 ILE A N 1
ATOM 1305 C CA . ILE A 1 162 ? -4.206 9.668 9.503 1.00 86.06 162 ILE A CA 1
ATOM 1306 C C . ILE A 1 162 ? -3.181 10.761 9.841 1.00 86.06 162 ILE A C 1
ATOM 1308 O O . ILE A 1 162 ? -2.877 10.996 11.007 1.00 86.06 162 ILE A O 1
ATOM 1312 N N 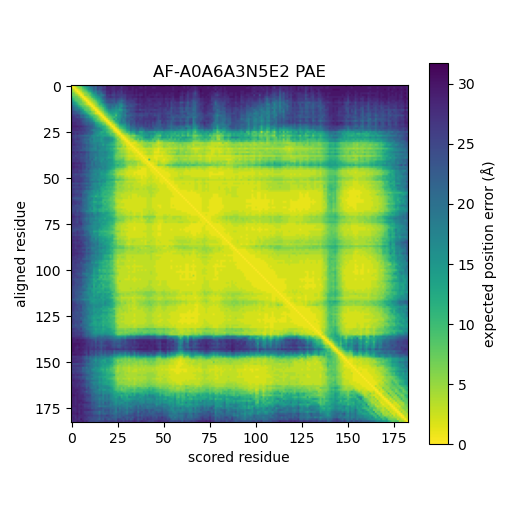. ARG A 1 163 ? -2.639 11.457 8.832 1.00 86.06 163 ARG A N 1
ATOM 1313 C CA . ARG A 1 163 ? -1.718 12.583 9.067 1.00 86.06 163 ARG A CA 1
ATOM 1314 C C . ARG A 1 163 ? -2.403 13.763 9.746 1.00 86.06 163 ARG A C 1
ATOM 1316 O O . ARG A 1 163 ? -1.782 14.380 10.600 1.00 86.06 163 ARG A O 1
ATOM 1323 N N . GLY A 1 164 ? -3.643 14.067 9.365 1.00 83.00 164 GLY A N 1
ATOM 1324 C CA . GLY A 1 164 ? -4.442 15.103 10.013 1.00 83.00 164 GLY A CA 1
ATOM 1325 C C . GLY A 1 164 ? -4.685 14.787 11.487 1.00 83.00 164 GLY A C 1
ATOM 1326 O O . GLY A 1 164 ? -4.390 15.620 12.328 1.00 83.00 164 GLY A O 1
ATOM 1327 N N . GLN A 1 165 ? -5.114 13.561 11.795 1.00 80.69 165 GLN A N 1
ATOM 1328 C CA . GLN A 1 165 ? -5.357 13.101 13.171 1.00 80.69 165 GLN A CA 1
ATOM 1329 C C . GLN A 1 165 ? -4.095 13.127 14.036 1.00 80.69 165 GLN A C 1
ATOM 1331 O O . GLN A 1 165 ? -4.133 13.580 15.170 1.00 80.69 165 GLN A O 1
ATOM 1336 N N . LYS A 1 166 ? -2.957 12.664 13.501 1.00 79.69 166 LYS A N 1
ATOM 1337 C CA . LYS A 1 166 ? -1.683 12.725 14.234 1.00 79.69 166 LYS A CA 1
ATOM 1338 C C . LYS A 1 166 ? -1.229 14.158 14.484 1.00 79.69 166 LYS A C 1
ATOM 1340 O O . LYS A 1 166 ? -0.611 14.417 15.499 1.00 79.69 166 LYS A O 1
ATOM 1345 N N . LYS A 1 167 ? -1.520 15.079 13.562 1.00 78.81 167 LYS A N 1
ATOM 1346 C CA . LYS A 1 167 ? -1.202 16.489 13.762 1.00 78.81 167 LYS A CA 1
ATOM 1347 C C . LYS A 1 167 ? -2.039 17.083 14.901 1.00 78.81 167 LYS A C 1
ATOM 1349 O O . LYS A 1 167 ? -1.455 17.699 15.773 1.00 78.81 167 LYS A O 1
ATOM 1354 N N . THR A 1 168 ? -3.352 16.851 14.908 1.00 74.06 168 THR A N 1
ATOM 1355 C CA . THR A 1 168 ? -4.227 17.374 15.970 1.00 74.06 168 THR A CA 1
ATOM 1356 C C . THR A 1 168 ? -3.888 16.774 17.332 1.00 74.06 168 THR A C 1
ATOM 1358 O O . THR A 1 168 ? -3.779 17.514 18.289 1.00 74.06 168 THR A O 1
ATOM 1361 N N . MET A 1 169 ? -3.622 15.462 17.407 1.00 71.06 169 MET A N 1
ATOM 1362 C CA . MET A 1 169 ? -3.217 14.823 18.669 1.00 71.06 169 MET A CA 1
ATOM 1363 C C . MET A 1 169 ? -1.923 15.409 19.239 1.00 71.06 169 MET A C 1
ATOM 1365 O O . MET A 1 169 ? -1.819 15.578 20.443 1.00 71.06 169 MET A O 1
ATOM 1369 N N . ASN A 1 170 ? -0.946 15.712 18.381 1.00 70.50 170 ASN A N 1
ATOM 1370 C CA . ASN A 1 170 ? 0.291 16.349 18.820 1.00 70.50 170 ASN A CA 1
ATOM 1371 C C . ASN A 1 170 ? 0.054 17.785 19.317 1.00 70.50 170 ASN A C 1
ATOM 1373 O O . ASN A 1 170 ? 0.671 18.177 20.293 1.00 70.50 170 ASN A O 1
ATOM 1377 N N . GLU A 1 171 ? -0.817 18.553 18.651 1.00 74.00 171 GLU A N 1
ATOM 1378 C CA . GLU A 1 171 ? -1.188 19.911 19.088 1.00 74.00 171 GLU A CA 1
ATOM 1379 C C . GLU A 1 171 ? -1.908 19.869 20.452 1.00 74.00 171 GLU A C 1
ATOM 1381 O O . GLU A 1 171 ? -1.569 20.647 21.336 1.00 74.00 171 GLU A O 1
ATOM 1386 N N . ASP A 1 172 ? -2.818 18.908 20.659 1.00 67.56 172 ASP A N 1
ATOM 1387 C CA . ASP A 1 172 ? -3.511 18.705 21.941 1.00 67.56 172 ASP A CA 1
ATOM 1388 C C . ASP A 1 172 ? -2.538 18.275 23.068 1.00 67.56 172 ASP A C 1
ATOM 1390 O O . ASP A 1 172 ? -2.687 18.695 24.213 1.00 67.56 172 ASP A O 1
ATOM 1394 N N . GLU A 1 173 ? -1.545 17.422 22.769 1.00 65.50 173 GLU A N 1
ATOM 1395 C CA . GLU A 1 173 ? -0.505 17.005 23.728 1.00 65.50 173 GLU A CA 1
ATOM 1396 C C . GLU A 1 173 ? 0.413 18.177 24.121 1.00 65.50 173 GLU A C 1
ATOM 1398 O O . GLU A 1 173 ? 0.699 18.348 25.304 1.00 65.50 173 GLU A O 1
ATOM 1403 N N . GLU A 1 174 ? 0.827 19.007 23.156 1.00 71.06 174 GLU A N 1
ATOM 1404 C CA . GLU A 1 174 ? 1.636 20.211 23.402 1.00 71.06 174 GLU A CA 1
ATOM 1405 C C . GLU A 1 174 ? 0.870 21.244 24.259 1.00 71.06 174 GLU A C 1
ATOM 1407 O O . GLU A 1 174 ? 1.440 21.786 25.204 1.00 71.06 174 GLU A O 1
ATOM 1412 N N . GLU A 1 175 ? -0.431 21.462 24.014 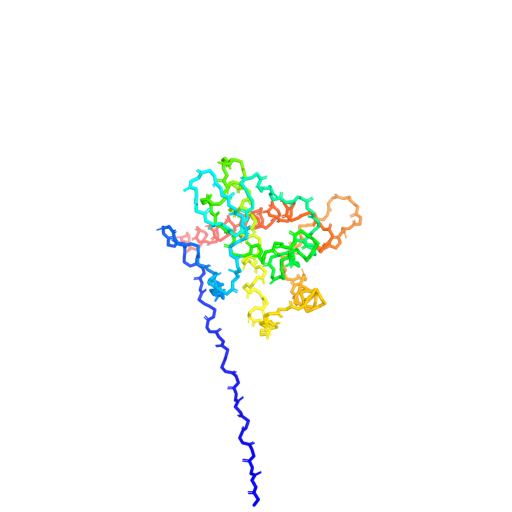1.00 68.25 175 GLU A N 1
ATOM 1413 C CA . GLU A 1 175 ? -1.271 22.359 24.835 1.00 68.25 175 GLU A CA 1
ATOM 1414 C C . GLU A 1 175 ? -1.418 21.875 26.292 1.00 68.25 175 GLU A C 1
ATOM 1416 O O . GLU A 1 175 ? -1.420 22.689 27.219 1.00 68.25 175 GLU A O 1
ATOM 1421 N N . LEU A 1 176 ? -1.516 20.559 26.518 1.00 60.75 176 LEU A N 1
ATOM 1422 C CA . LEU A 1 176 ? -1.605 19.982 27.865 1.00 60.75 176 LEU A CA 1
ATOM 1423 C C . LEU A 1 176 ? -0.280 20.078 28.634 1.00 60.75 176 LEU A C 1
ATOM 1425 O O . LEU A 1 176 ? -0.295 20.356 29.833 1.00 60.75 176 LEU A O 1
ATOM 1429 N N . GLU A 1 177 ? 0.854 19.861 27.961 1.00 65.44 177 GLU A N 1
ATOM 1430 C CA . GLU A 1 177 ? 2.183 20.040 28.563 1.00 65.44 177 GLU A CA 1
ATOM 1431 C C . GLU A 1 177 ? 2.432 21.512 28.936 1.00 65.44 177 GLU A C 1
ATOM 1433 O O . GLU A 1 177 ? 2.988 21.789 30.001 1.00 65.44 177 GLU A O 1
ATOM 1438 N N . GLU A 1 178 ? 1.967 22.460 28.114 1.00 61.75 178 GLU A N 1
ATOM 1439 C CA . GLU A 1 178 ? 2.014 23.888 28.438 1.00 61.75 178 GLU A CA 1
ATOM 1440 C C . GLU A 1 178 ? 1.101 24.237 29.630 1.00 61.75 178 GLU A C 1
ATOM 1442 O O . GLU A 1 178 ? 1.548 24.920 30.550 1.00 61.75 178 GLU A O 1
ATOM 1447 N N . GLU A 1 179 ? -0.145 23.747 29.694 1.00 61.66 179 GLU A N 1
ATOM 1448 C CA . GLU A 1 179 ? -1.035 23.995 30.846 1.00 61.66 179 GLU A CA 1
ATOM 1449 C C . GLU A 1 179 ? -0.506 23.414 32.173 1.00 61.66 179 GLU A C 1
ATOM 1451 O O . GLU A 1 179 ? -0.751 23.999 33.235 1.00 61.66 179 GLU A O 1
ATOM 1456 N N . GLU A 1 180 ? 0.214 22.287 32.142 1.00 59.94 180 GLU A N 1
ATOM 1457 C CA . GLU A 1 180 ? 0.827 21.691 33.336 1.00 59.94 180 GLU A CA 1
ATOM 1458 C C . GLU A 1 180 ? 2.074 22.452 33.827 1.00 59.94 180 GLU A C 1
ATOM 1460 O O . GLU A 1 180 ? 2.298 22.490 35.037 1.00 59.94 180 GLU A O 1
ATOM 1465 N N . ASP A 1 181 ? 2.845 23.110 32.950 1.00 60.78 181 ASP A N 1
ATOM 1466 C CA . ASP A 1 181 ? 4.029 23.914 33.330 1.00 60.78 181 ASP A CA 1
ATOM 1467 C C . ASP A 1 181 ? 3.655 25.255 34.003 1.00 60.78 181 ASP A C 1
ATOM 1469 O O . ASP A 1 181 ? 4.440 25.846 34.747 1.00 60.78 181 ASP A O 1
ATOM 1473 N N . TYR A 1 182 ? 2.421 25.732 33.799 1.00 54.47 182 TYR A N 1
ATOM 1474 C CA . TYR A 1 182 ? 1.903 26.966 34.405 1.00 54.47 182 TYR A CA 1
ATOM 1475 C C . TYR A 1 182 ? 1.119 26.763 35.722 1.00 54.47 182 TYR A C 1
ATOM 1477 O O . TYR A 1 182 ? 0.557 27.738 36.241 1.00 54.47 182 TYR A O 1
ATOM 1485 N N . ARG A 1 183 ? 1.075 25.546 36.286 1.00 48.19 183 ARG A N 1
ATOM 1486 C CA . ARG A 1 183 ? 0.327 25.212 37.516 1.00 48.19 183 ARG A CA 1
ATOM 1487 C C . ARG A 1 183 ? 1.219 24.926 38.724 1.00 48.19 183 ARG A C 1
ATOM 1489 O O . ARG A 1 183 ? 0.833 25.385 39.826 1.00 48.19 183 ARG A O 1
#

Mean predicted aligned error: 10.63 Å

Organism: NCBI:txid129364

Radius of gyration: 19.5 Å; Cα contacts (8 Å, |Δi|>4): 178; chains: 1; bounding box: 45×68×56 Å

Solvent-accessible surface area (backbone atoms only — not comparable to full-atom values): 11405 Å² total; per-residue (Å²): 137,86,82,80,79,80,78,77,77,74,78,77,82,82,71,79,90,69,87,50,94,89,56,88,78,54,97,71,73,68,68,56,86,80,53,73,55,80,26,75,46,96,85,75,47,67,29,64,56,47,74,84,58,71,84,81,91,45,31,28,52,58,50,48,25,27,34,64,52,16,38,81,86,83,66,37,59,28,50,70,60,66,53,62,88,60,32,77,51,71,67,54,38,53,48,49,56,49,48,49,56,47,51,50,53,51,51,51,51,24,49,75,73,66,58,67,68,85,84,38,52,66,67,50,39,50,52,36,47,64,78,34,49,79,69,75,56,82,73,75,86,82,82,83,76,88,77,75,56,71,53,68,36,40,48,70,58,51,40,52,50,54,52,51,53,56,50,52,52,50,53,54,50,52,54,51,55,54,57,59,76,76,108

Foldseek 3Di:
DDDDDDPPDDQLPQDPPDPDPPDRDASDDDPLVVADQDEQDPVRDGHQDYQADADDFFFQLVLLCCQQANDVVVSHGHCVSDDLVSYDDPVRSVVSVLLSVLNSLLVSQLSVVPLDDHNDDSVSSNVSCVVCQCPSAPDDDDDDDDDDRNRRDGSNVSSVRVVVVVVVVVVVVVVVVVVVVVD

pLDDT: mean 79.05, std 20.02, range [33.31, 97.44]

Sequence (183 aa):
MFARGWRRREPMSVSPLKRGAGETVYIVPPKRAKYPRAFKWDDNIMHHFPKDFTLPVCTLSTMWAYWVCGDPIAKYPPFRILIAPELEEAKTKRMLSALRFVMLEIETRVLAIGAWVNNPTPEDAAKMLEAVKDSVAVRPPAKRGELQPVEQLQWTSLCRIIRGQKKTMNEDEEELEEEEDYR

Secondary structure (DSSP, 8-state):
---------PPP--------TT----SS---GGGS---EE-TTS-EESS-TT------BHHHHHHHHHH-BTTTTBPPGGG--GGG---HHHHHHHHHHHHHHHHHHHHHHHTT---SS--HHHHHHHHHTTHHHH---PPPSSSPPPPGGGSBHHHHHHHHHHHHHHHHHHHHHHHHHHHT-